Protein AF-A0A4P9YSH6-F1 (afdb_monomer_lite)

Secondary structure (DSSP, 8-state):
--GGGGT-TTHHHHHHHHHHHHHHHHHHHHHHHHHHHHHHHHHTSS---HHHHHHHHHHHHHHHHHHHHHHHHHHHH-GGGHHHHHHHHHHHHHHHHHHHHHHHHHHHHHH--S-HHHHHHHHHHHHHHHHHHHHHHHHHHHHHHHHHH----SHHHHHHHHHHHHHHHHHHHHHHHHHHHHHHHHHHHHHSPPPPHHHH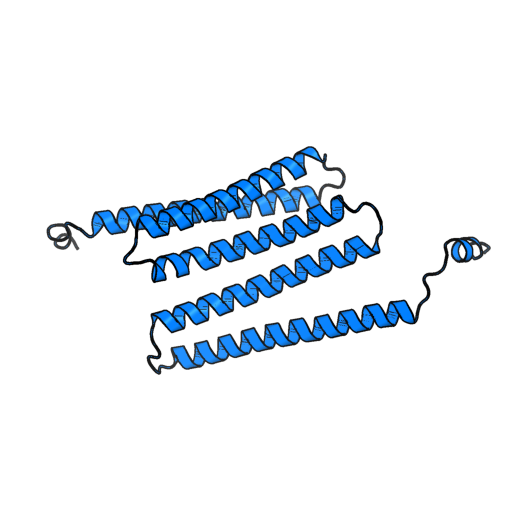SSS---

InterPro domains:
  IPR057992 E3 ubiquitin-protein ligase synoviolin-like, TPR repeats [PF25563] (21-178)

Structure (mmCIF, N/CA/C/O backbone):
data_AF-A0A4P9YSH6-F1
#
_entry.id   AF-A0A4P9YSH6-F1
#
loop_
_atom_site.group_PDB
_atom_site.id
_atom_site.type_symbol
_atom_site.label_atom_id
_atom_site.label_alt_id
_atom_site.label_comp_id
_atom_site.label_asym_id
_atom_site.label_entity_id
_atom_site.label_seq_id
_atom_site.pdbx_PDB_ins_code
_atom_site.Cartn_x
_atom_site.Cartn_y
_atom_site.Cartn_z
_atom_site.occupancy
_atom_site.B_iso_or_equiv
_atom_site.auth_seq_id
_atom_site.auth_comp_id
_atom_site.auth_asym_id
_atom_site.auth_atom_id
_atom_site.pdbx_PDB_model_num
ATOM 1 N N . VAL A 1 1 ? 23.104 15.857 -28.355 1.00 54.75 1 VAL A N 1
ATOM 2 C CA . VAL A 1 1 ? 21.715 15.407 -28.072 1.00 54.75 1 VAL A CA 1
ATOM 3 C C . VAL A 1 1 ? 20.847 15.270 -29.333 1.00 54.75 1 VAL A C 1
ATOM 5 O O . VAL A 1 1 ? 19.945 14.453 -29.318 1.00 54.75 1 VAL A O 1
ATOM 8 N N . ILE A 1 2 ? 21.148 15.933 -30.460 1.00 50.16 2 ILE A N 1
ATOM 9 C CA . ILE A 1 2 ? 20.339 15.806 -31.699 1.00 50.16 2 ILE A CA 1
ATOM 10 C C . ILE A 1 2 ? 20.771 14.615 -32.594 1.00 50.16 2 ILE A C 1
ATOM 12 O O . ILE A 1 2 ? 19.967 14.083 -33.347 1.00 50.16 2 ILE A O 1
ATOM 16 N N . PHE A 1 3 ? 21.998 14.100 -32.446 1.00 43.56 3 PHE A N 1
ATOM 17 C CA . PHE A 1 3 ? 22.520 12.992 -33.271 1.00 43.56 3 PHE A CA 1
ATOM 18 C C . PHE A 1 3 ? 22.192 11.570 -32.775 1.00 43.56 3 PHE A C 1
ATOM 20 O O . PHE A 1 3 ? 22.387 10.609 -33.511 1.00 43.56 3 PHE A O 1
ATOM 27 N N . ILE A 1 4 ? 21.652 11.416 -31.561 1.00 54.12 4 ILE A N 1
ATOM 28 C CA . ILE A 1 4 ? 21.216 10.106 -31.034 1.00 54.12 4 ILE A CA 1
ATOM 29 C C . ILE A 1 4 ? 19.859 9.671 -31.635 1.00 54.12 4 ILE A C 1
ATOM 31 O O . ILE A 1 4 ? 19.503 8.496 -31.585 1.00 54.12 4 ILE A O 1
ATOM 35 N N . GLY A 1 5 ? 19.108 10.604 -32.234 1.00 47.38 5 GLY A N 1
ATOM 36 C CA . GLY A 1 5 ? 17.756 10.361 -32.745 1.00 47.38 5 GLY A CA 1
ATOM 37 C C . GLY A 1 5 ? 17.675 9.595 -34.070 1.00 47.38 5 GLY A C 1
ATOM 38 O O . GLY A 1 5 ? 16.624 9.035 -34.352 1.00 47.38 5 GLY A O 1
ATOM 39 N N . ALA A 1 6 ? 18.753 9.533 -34.861 1.00 53.94 6 ALA A N 1
ATOM 40 C CA . ALA A 1 6 ? 18.720 8.979 -36.223 1.00 53.94 6 ALA A CA 1
ATOM 41 C C . ALA A 1 6 ? 19.167 7.504 -36.340 1.00 53.94 6 ALA A C 1
ATOM 43 O O . ALA A 1 6 ? 19.068 6.929 -37.417 1.00 53.94 6 ALA A O 1
ATOM 44 N N . VAL A 1 7 ? 19.667 6.886 -35.258 1.00 57.78 7 VAL A N 1
ATOM 45 C CA . VAL A 1 7 ? 20.216 5.506 -35.270 1.00 57.78 7 VAL A CA 1
ATOM 46 C C . VAL A 1 7 ? 19.429 4.527 -34.375 1.00 57.78 7 VAL A C 1
ATOM 48 O O . VAL A 1 7 ? 19.638 3.319 -34.443 1.00 57.78 7 VAL A O 1
ATOM 51 N N . MET A 1 8 ? 18.482 4.992 -33.551 1.00 51.56 8 MET A N 1
ATOM 52 C CA . MET A 1 8 ? 17.774 4.139 -32.579 1.00 51.56 8 MET A CA 1
ATOM 53 C C . MET A 1 8 ? 16.342 3.771 -32.992 1.00 51.56 8 MET A C 1
ATOM 55 O O . MET A 1 8 ? 15.374 4.163 -32.340 1.00 51.56 8 MET A O 1
ATOM 59 N N . ASP A 1 9 ? 16.199 2.946 -34.027 1.00 56.88 9 ASP A N 1
ATOM 60 C CA . ASP A 1 9 ? 14.891 2.441 -34.482 1.00 56.88 9 ASP A CA 1
ATOM 61 C C . ASP A 1 9 ? 14.319 1.179 -33.776 1.00 56.88 9 ASP A C 1
ATOM 63 O O . ASP A 1 9 ? 13.378 0.547 -34.278 1.00 56.88 9 ASP A O 1
ATOM 67 N N . PRO A 1 10 ? 14.774 0.828 -32.552 1.00 61.06 10 PRO A N 1
ATOM 68 C CA . PRO A 1 10 ? 13.924 0.062 -31.634 1.00 61.06 10 PRO A CA 1
ATOM 69 C C . PRO A 1 10 ? 13.630 0.744 -30.286 1.00 61.06 10 PRO A C 1
ATOM 71 O O . PRO A 1 10 ? 12.659 0.371 -29.632 1.00 61.06 10 PRO A O 1
ATOM 74 N N . VAL A 1 11 ? 14.387 1.754 -29.846 1.00 66.69 11 VAL A N 1
ATOM 75 C CA . VAL A 1 11 ? 14.321 2.220 -28.443 1.00 66.69 11 VAL A CA 1
ATOM 76 C C . VAL A 1 11 ? 13.073 3.056 -28.137 1.00 66.69 11 VAL A C 1
ATOM 78 O O . VAL A 1 11 ? 12.461 2.879 -27.083 1.00 66.69 11 VAL A O 1
ATOM 81 N N . TRP A 1 12 ? 12.603 3.880 -29.077 1.00 72.56 12 TRP A N 1
ATOM 82 C CA . TRP A 1 12 ? 11.419 4.728 -28.869 1.00 72.56 12 TRP A CA 1
ATOM 83 C C . TRP A 1 12 ? 10.140 3.930 -28.603 1.00 72.56 12 TRP A C 1
ATOM 85 O O . TRP A 1 12 ? 9.385 4.261 -27.692 1.00 72.56 12 TRP A O 1
ATOM 95 N N . ARG A 1 13 ? 9.917 2.825 -29.328 1.00 75.12 13 ARG A N 1
ATOM 96 C CA . ARG A 1 13 ? 8.752 1.949 -29.101 1.00 75.12 13 ARG A CA 1
ATOM 97 C C . ARG A 1 13 ? 8.803 1.267 -27.734 1.00 75.12 13 ARG A C 1
ATOM 99 O O . ARG A 1 13 ? 7.761 1.004 -27.141 1.00 75.12 13 ARG A O 1
ATOM 106 N N . HIS A 1 14 ? 9.992 0.958 -27.221 1.00 75.31 14 HIS A N 1
ATOM 107 C CA . HIS A 1 14 ? 10.144 0.411 -25.872 1.00 75.31 14 HIS A CA 1
ATOM 108 C C . HIS A 1 14 ? 9.871 1.467 -24.798 1.00 75.31 14 HIS A C 1
ATOM 110 O O . HIS A 1 14 ? 9.081 1.201 -23.896 1.00 75.31 14 HIS A O 1
ATOM 116 N N . ILE A 1 15 ? 10.436 2.668 -24.940 1.00 81.06 15 ILE A N 1
ATOM 117 C CA . ILE A 1 15 ? 10.220 3.776 -23.998 1.00 81.06 15 ILE A CA 1
ATOM 118 C C . ILE A 1 15 ? 8.746 4.185 -23.958 1.00 81.06 15 ILE A C 1
ATOM 120 O O . ILE A 1 15 ? 8.191 4.335 -22.875 1.00 81.06 15 ILE A O 1
ATOM 124 N N . LEU A 1 16 ? 8.084 4.308 -25.112 1.00 83.56 16 LEU A N 1
ATOM 125 C CA . LEU A 1 16 ? 6.664 4.664 -25.174 1.00 83.56 16 LEU A CA 1
ATOM 126 C C . LEU A 1 16 ? 5.776 3.606 -24.511 1.00 83.56 16 LEU A C 1
ATOM 128 O O . LEU A 1 16 ? 4.896 3.955 -23.729 1.00 83.56 16 LEU A O 1
ATOM 132 N N . ARG A 1 17 ? 6.027 2.313 -24.768 1.00 80.44 17 ARG A N 1
ATOM 133 C CA . ARG A 1 17 ? 5.275 1.231 -24.112 1.00 80.44 17 ARG A CA 1
ATOM 134 C C . ARG A 1 17 ? 5.516 1.204 -22.599 1.00 80.44 17 ARG A C 1
ATOM 136 O O . ARG A 1 17 ? 4.568 0.994 -21.852 1.00 80.44 17 ARG A O 1
ATOM 143 N N . LEU A 1 18 ? 6.750 1.441 -22.146 1.00 80.69 18 LEU A N 1
ATOM 144 C CA . LEU A 1 18 ? 7.084 1.517 -20.719 1.00 80.69 18 LEU A CA 1
ATOM 145 C C . LEU A 1 18 ? 6.430 2.735 -20.053 1.00 80.69 18 LEU A C 1
ATOM 147 O O . LEU A 1 18 ? 5.862 2.614 -18.975 1.00 80.69 18 LEU A O 1
ATOM 151 N N . SER A 1 19 ? 6.461 3.896 -20.708 1.00 83.62 19 SER A N 1
ATOM 152 C CA . SER A 1 19 ? 5.827 5.122 -20.217 1.00 83.62 19 SER A CA 1
ATOM 153 C C . SER A 1 19 ? 4.312 4.963 -20.099 1.00 83.62 19 SER A C 1
ATOM 155 O O . SER A 1 19 ? 3.746 5.331 -19.072 1.00 83.62 19 SER A O 1
ATOM 157 N N . LEU A 1 20 ? 3.668 4.343 -21.093 1.00 85.88 20 LEU A N 1
ATOM 158 C CA . LEU A 1 20 ? 2.250 3.994 -21.024 1.00 85.88 20 LEU A CA 1
ATOM 159 C C . LEU A 1 20 ? 1.974 3.040 -19.853 1.00 85.88 20 LEU A C 1
ATOM 161 O O . LEU A 1 20 ? 1.012 3.233 -19.114 1.00 85.88 20 LEU A O 1
ATOM 165 N N . TRP A 1 21 ? 2.839 2.043 -19.655 1.00 83.31 21 TRP A N 1
ATOM 166 C CA . TRP A 1 21 ? 2.713 1.079 -18.567 1.00 83.31 21 TRP A CA 1
ATOM 167 C C . TRP A 1 21 ? 2.806 1.722 -17.178 1.00 83.31 21 TRP A C 1
ATOM 169 O O . TRP A 1 21 ? 1.918 1.512 -16.348 1.00 83.31 21 TRP A O 1
ATOM 179 N N . ILE A 1 22 ? 3.819 2.564 -16.954 1.00 82.31 22 ILE A N 1
ATOM 180 C CA . ILE A 1 22 ? 3.982 3.337 -15.714 1.00 82.31 22 ILE A CA 1
ATOM 181 C C . ILE A 1 22 ? 2.819 4.315 -15.525 1.00 82.31 22 ILE A C 1
ATOM 183 O O . ILE A 1 22 ? 2.315 4.459 -14.413 1.00 82.31 22 ILE A O 1
ATOM 187 N N . GLY A 1 23 ? 2.351 4.957 -16.598 1.00 87.75 23 GLY A N 1
ATOM 188 C CA . GLY A 1 23 ? 1.213 5.874 -16.548 1.00 87.75 23 GLY A CA 1
ATOM 189 C C . GLY A 1 23 ? -0.067 5.196 -16.057 1.00 87.75 23 GLY A C 1
ATOM 190 O O . GLY A 1 23 ? -0.744 5.728 -15.177 1.00 87.75 23 GLY A O 1
ATOM 191 N N . VAL A 1 24 ? -0.369 3.994 -16.559 1.00 85.75 24 VAL A N 1
ATOM 192 C CA . VAL A 1 24 ? -1.538 3.211 -16.121 1.00 85.75 24 VAL A CA 1
ATOM 193 C C . VAL A 1 24 ? -1.398 2.759 -14.665 1.00 85.75 24 VAL A C 1
ATOM 195 O O . VAL A 1 24 ? -2.359 2.877 -13.903 1.00 85.75 24 VAL A O 1
ATOM 198 N N . LEU A 1 25 ? -0.210 2.317 -14.237 1.00 82.06 25 LEU A N 1
ATOM 199 C CA . LEU A 1 25 ? 0.034 1.989 -12.826 1.00 82.06 25 LEU A CA 1
ATOM 200 C C . LEU A 1 25 ? -0.113 3.203 -11.904 1.00 82.06 25 LEU A C 1
ATOM 202 O O . LEU A 1 25 ? -0.733 3.101 -10.845 1.00 82.06 25 LEU A O 1
ATOM 206 N N . GLY A 1 26 ? 0.412 4.359 -12.312 1.00 83.69 26 GLY A N 1
ATOM 207 C CA . GLY A 1 26 ? 0.260 5.611 -11.576 1.00 83.69 26 GLY A CA 1
ATOM 208 C C . GLY A 1 26 ? -1.209 6.009 -11.432 1.00 83.69 26 GLY A C 1
ATOM 209 O O . GLY A 1 26 ? -1.649 6.352 -10.335 1.00 83.69 26 GLY A O 1
ATOM 210 N N . PHE A 1 27 ? -1.991 5.880 -12.506 1.00 85.56 27 PHE A N 1
ATOM 211 C CA . PHE A 1 27 ? -3.430 6.138 -12.480 1.00 85.56 27 PHE A CA 1
ATOM 212 C C . PHE A 1 27 ? -4.171 5.201 -11.513 1.00 85.56 27 PHE A C 1
ATOM 214 O O . PHE A 1 27 ? -4.943 5.666 -10.673 1.00 85.56 27 PHE A O 1
ATOM 221 N N . LEU A 1 28 ? -3.895 3.893 -11.576 1.00 80.19 28 LEU A N 1
ATOM 222 C CA . LEU A 1 28 ? -4.482 2.897 -10.673 1.00 80.19 28 LEU A CA 1
ATOM 223 C C . LEU A 1 28 ? -4.136 3.180 -9.206 1.00 80.19 28 LEU A C 1
ATOM 225 O O . LEU A 1 28 ? -5.004 3.073 -8.337 1.00 80.19 28 LEU A O 1
ATOM 229 N N . ARG A 1 29 ? -2.895 3.596 -8.929 1.00 80.19 29 ARG A N 1
ATOM 230 C CA . ARG A 1 29 ? -2.454 3.965 -7.580 1.00 80.19 29 ARG A CA 1
ATOM 231 C C . ARG A 1 29 ? -3.214 5.174 -7.043 1.00 80.19 29 ARG A C 1
ATOM 233 O O . ARG A 1 29 ? -3.725 5.118 -5.928 1.00 80.19 29 ARG A O 1
ATOM 240 N N . ILE A 1 30 ? -3.324 6.243 -7.831 1.00 84.75 30 ILE A N 1
ATOM 241 C CA . ILE A 1 30 ? -4.060 7.454 -7.434 1.00 84.75 30 ILE A CA 1
ATOM 242 C C . ILE A 1 30 ? -5.528 7.124 -7.166 1.00 84.75 30 ILE A C 1
ATOM 244 O O . ILE A 1 30 ? -6.097 7.577 -6.177 1.00 84.75 30 ILE A O 1
ATOM 248 N N . PHE A 1 31 ? -6.140 6.294 -8.006 1.00 81.44 31 PHE A N 1
ATOM 249 C CA . PHE A 1 31 ? -7.530 5.901 -7.822 1.00 81.44 31 PHE A CA 1
ATOM 250 C C . PHE A 1 31 ? -7.725 5.046 -6.556 1.00 81.44 31 PHE A C 1
ATOM 252 O O . PHE A 1 31 ? -8.691 5.251 -5.821 1.00 81.44 31 PHE A O 1
ATOM 259 N N . SER A 1 32 ? -6.766 4.173 -6.224 1.00 77.75 32 SER A N 1
ATOM 260 C CA . SER A 1 32 ? -6.752 3.450 -4.945 1.00 77.75 32 SER A CA 1
ATOM 261 C C . SER A 1 32 ? -6.602 4.381 -3.732 1.00 77.75 32 SER A C 1
ATOM 263 O O . SER A 1 32 ? -7.220 4.120 -2.699 1.00 77.75 32 SER A O 1
ATOM 265 N N . LEU A 1 33 ? -5.812 5.457 -3.838 1.00 77.75 33 LEU A N 1
ATOM 266 C CA . LEU A 1 33 ? -5.690 6.479 -2.787 1.00 77.75 33 LEU A CA 1
ATOM 267 C C . LEU A 1 33 ? -6.990 7.274 -2.629 1.00 77.75 33 LEU A C 1
ATOM 269 O O . LEU A 1 33 ? -7.467 7.458 -1.517 1.00 77.75 33 LEU A O 1
ATOM 273 N N . LEU A 1 34 ? -7.633 7.645 -3.735 1.00 80.44 34 LEU A N 1
ATOM 274 C CA . LEU A 1 34 ? -8.906 8.365 -3.703 1.00 80.44 34 LEU A CA 1
ATOM 275 C C . LEU A 1 34 ? -10.025 7.544 -3.039 1.00 80.44 34 LEU A C 1
ATOM 277 O O . LEU A 1 34 ? -10.894 8.102 -2.370 1.00 80.44 34 LEU A O 1
ATOM 281 N N . CYS A 1 35 ? -10.004 6.217 -3.204 1.00 74.06 35 CYS A N 1
ATOM 282 C CA . CYS A 1 35 ? -10.925 5.314 -2.507 1.00 74.06 35 CYS A CA 1
ATOM 283 C C . CYS A 1 35 ? -10.691 5.308 -0.996 1.00 74.06 35 CYS A C 1
ATOM 285 O O . CYS A 1 35 ? -11.658 5.282 -0.236 1.00 74.06 35 CYS A O 1
ATOM 287 N N . ARG A 1 36 ? -9.422 5.355 -0.573 1.00 74.12 36 ARG A N 1
ATOM 288 C CA . ARG A 1 36 ? -9.031 5.454 0.837 1.00 74.12 36 ARG A CA 1
ATOM 289 C C . ARG A 1 36 ? -9.539 6.760 1.446 1.00 74.12 36 ARG A C 1
ATOM 291 O O . ARG A 1 36 ? -10.250 6.703 2.441 1.00 74.12 36 ARG A O 1
ATOM 298 N N . ASP A 1 37 ? -9.293 7.894 0.793 1.00 75.75 37 ASP A N 1
ATOM 299 C CA . ASP A 1 37 ? -9.743 9.210 1.273 1.00 75.75 37 ASP A CA 1
ATOM 300 C C . ASP A 1 37 ? -11.276 9.299 1.344 1.00 75.75 37 ASP A C 1
ATOM 302 O O . ASP A 1 37 ? -11.853 9.788 2.316 1.00 75.75 37 ASP A O 1
ATOM 306 N N . ARG A 1 38 ? -11.969 8.781 0.320 1.00 78.31 38 ARG A N 1
ATOM 307 C CA . ARG A 1 38 ? -13.440 8.696 0.301 1.00 78.31 38 ARG A CA 1
ATOM 308 C C . ARG A 1 38 ? -13.976 7.865 1.461 1.00 78.31 38 ARG A C 1
ATOM 310 O O . ARG A 1 38 ? -15.015 8.220 2.010 1.00 78.31 38 ARG A O 1
ATOM 317 N N . PHE A 1 39 ? -13.300 6.771 1.797 1.00 67.94 39 PHE A N 1
ATOM 318 C CA . PHE A 1 39 ? -13.680 5.901 2.899 1.00 67.94 39 PHE A CA 1
ATOM 319 C C . PHE A 1 39 ? -13.415 6.547 4.260 1.00 67.94 39 PHE A C 1
ATOM 321 O O . PHE A 1 39 ? -14.311 6.541 5.098 1.00 67.94 39 PHE A O 1
ATOM 328 N N . GLU A 1 40 ? -12.243 7.151 4.472 1.00 69.75 40 GLU A N 1
ATOM 329 C CA . GLU A 1 40 ? -11.938 7.877 5.713 1.00 69.75 40 GLU A CA 1
ATOM 330 C C . GLU A 1 40 ? -12.989 8.964 5.969 1.00 69.75 40 GLU A C 1
ATOM 332 O O . GLU A 1 40 ? -13.530 9.056 7.070 1.00 69.75 40 GLU A O 1
ATOM 337 N N . ASN A 1 41 ? -13.401 9.679 4.919 1.00 74.31 41 ASN A N 1
ATOM 338 C CA . ASN A 1 41 ? -14.470 10.671 5.005 1.00 74.31 41 ASN A CA 1
ATOM 339 C C . ASN A 1 41 ? -15.871 10.078 5.258 1.00 74.31 41 ASN A C 1
ATOM 341 O O . ASN A 1 41 ? -16.751 10.773 5.744 1.00 74.31 41 ASN A O 1
ATOM 345 N N . LEU A 1 42 ? -16.117 8.813 4.910 1.00 67.75 42 LEU A N 1
ATOM 346 C CA . LEU A 1 42 ? -17.363 8.118 5.256 1.00 67.75 42 LEU A CA 1
ATOM 347 C C . LEU A 1 42 ? -17.329 7.572 6.684 1.00 67.75 42 LEU A C 1
ATOM 349 O O . LEU A 1 42 ? -18.355 7.584 7.352 1.00 67.75 42 LEU A O 1
ATOM 353 N N . SER A 1 43 ? -16.161 7.134 7.161 1.00 63.91 43 SER A N 1
ATOM 354 C CA . SER A 1 43 ? -15.973 6.618 8.522 1.00 63.91 43 SER A CA 1
ATOM 355 C C . SER A 1 43 ? -16.133 7.692 9.603 1.00 63.91 43 SER A C 1
ATOM 357 O O . SER A 1 43 ? -16.495 7.376 10.732 1.00 63.91 43 SER A O 1
ATOM 359 N N . THR A 1 44 ? -15.922 8.965 9.258 1.00 69.06 44 THR A N 1
ATOM 360 C CA . THR A 1 44 ? -16.155 10.109 10.150 1.00 69.06 44 THR A CA 1
ATOM 361 C C . THR A 1 44 ? -17.622 10.547 10.206 1.00 69.06 44 THR A C 1
ATOM 363 O O . THR A 1 44 ? -17.999 11.292 11.111 1.00 69.06 44 THR A O 1
ATOM 366 N N . ILE A 1 45 ? -18.472 10.094 9.276 1.00 68.94 45 ILE A N 1
ATOM 367 C CA . ILE A 1 45 ? -19.895 10.451 9.222 1.00 68.94 45 ILE A CA 1
ATOM 368 C C . ILE A 1 45 ? -20.706 9.388 9.975 1.00 68.94 45 ILE A C 1
ATOM 370 O O . ILE A 1 45 ? -20.816 8.247 9.541 1.00 68.94 45 ILE A O 1
ATOM 374 N N . ALA A 1 46 ? -21.331 9.783 11.089 1.00 54.28 46 ALA A N 1
ATOM 375 C CA . ALA A 1 46 ? -22.015 8.886 12.030 1.00 54.28 46 ALA A CA 1
ATOM 376 C C . ALA A 1 46 ? -23.243 8.121 11.475 1.00 54.28 46 ALA A C 1
ATOM 378 O O . ALA A 1 46 ? -23.709 7.185 12.116 1.00 54.28 46 ALA A O 1
ATOM 379 N N . TYR A 1 47 ? -23.767 8.487 10.298 1.00 55.12 47 TYR A N 1
ATOM 380 C CA . TYR A 1 47 ? -24.924 7.836 9.665 1.00 55.12 47 TYR A CA 1
ATOM 381 C C . TYR A 1 47 ? -24.724 7.721 8.151 1.00 55.12 47 TYR A C 1
ATOM 383 O O . TYR A 1 47 ? -25.212 8.542 7.372 1.00 55.12 47 TYR A O 1
ATOM 391 N N . ALA A 1 48 ? -23.979 6.705 7.720 1.00 55.97 48 ALA A N 1
ATOM 392 C CA . ALA A 1 48 ? -23.764 6.417 6.306 1.00 55.97 48 ALA A CA 1
ATOM 393 C C . ALA A 1 48 ? -24.673 5.260 5.828 1.00 55.97 48 ALA A C 1
ATOM 395 O O . ALA A 1 48 ? -24.709 4.203 6.459 1.00 55.97 48 ALA A O 1
ATOM 396 N N . PRO A 1 49 ? -25.408 5.416 4.707 1.00 66.50 49 PRO A N 1
ATOM 397 C CA . PRO A 1 49 ? -26.276 4.366 4.183 1.00 66.50 49 PRO A CA 1
ATOM 398 C C . PRO A 1 49 ? -25.463 3.164 3.651 1.00 66.50 49 PRO A C 1
ATOM 400 O O . PRO A 1 49 ? -24.456 3.360 2.961 1.00 66.50 49 PRO A O 1
ATOM 403 N N . PRO A 1 50 ? -25.925 1.914 3.862 1.00 65.50 50 PRO A N 1
ATOM 404 C CA . PRO A 1 50 ? -25.186 0.686 3.520 1.00 65.50 50 PRO A CA 1
ATOM 405 C C . PRO A 1 50 ? -24.854 0.553 2.021 1.00 65.50 50 PRO A C 1
ATOM 407 O O . PRO A 1 50 ? -23.838 -0.031 1.641 1.00 65.50 50 PRO A O 1
ATOM 410 N N . ASN A 1 51 ? -25.652 1.176 1.148 1.00 69.44 51 ASN A N 1
ATOM 411 C CA . ASN A 1 51 ? -25.425 1.181 -0.302 1.00 69.44 51 ASN A CA 1
ATOM 412 C C . ASN A 1 51 ? -24.137 1.911 -0.721 1.00 69.44 51 ASN A C 1
ATOM 414 O O . ASN A 1 51 ? -23.539 1.568 -1.744 1.00 69.44 51 ASN A O 1
ATOM 418 N N . ALA A 1 52 ? -23.700 2.916 0.043 1.00 68.94 52 ALA A N 1
ATOM 419 C CA . ALA A 1 52 ? -22.467 3.642 -0.254 1.00 68.94 52 ALA A CA 1
ATOM 420 C C . ALA A 1 52 ? -21.233 2.761 -0.006 1.00 68.94 52 ALA A C 1
ATOM 422 O O . ALA A 1 52 ? -20.329 2.734 -0.843 1.00 68.94 52 ALA A O 1
ATOM 423 N N . TYR A 1 53 ? -21.244 1.978 1.079 1.00 69.31 53 TYR A N 1
ATOM 424 C CA . TYR A 1 53 ? -20.196 1.003 1.384 1.00 69.31 53 TYR A CA 1
ATOM 425 C C . TYR A 1 53 ? -20.101 -0.062 0.295 1.00 69.31 53 TYR A C 1
ATOM 427 O O . TYR A 1 53 ? -19.031 -0.264 -0.266 1.00 69.31 53 TYR A O 1
ATOM 435 N N . TYR A 1 54 ? -21.221 -0.668 -0.110 1.00 69.69 54 TYR A N 1
ATOM 436 C CA . TYR A 1 54 ? -21.198 -1.700 -1.154 1.00 69.69 54 TYR A CA 1
ATOM 437 C C . TYR A 1 54 ? -20.618 -1.192 -2.486 1.00 69.69 54 TYR A C 1
ATOM 439 O O . TYR A 1 54 ? -19.842 -1.885 -3.152 1.00 69.69 54 TYR A O 1
ATOM 447 N N . LYS A 1 55 ? -20.943 0.052 -2.863 1.00 77.62 55 LYS A N 1
ATOM 448 C CA . LYS A 1 55 ? -20.420 0.685 -4.081 1.00 77.62 55 LYS A CA 1
ATOM 449 C C . LYS A 1 55 ? -18.905 0.895 -4.014 1.00 77.62 55 LYS A C 1
ATOM 451 O O . LYS A 1 55 ? -18.222 0.654 -5.007 1.00 77.62 55 LYS A O 1
ATOM 456 N N . ILE A 1 56 ? -18.381 1.300 -2.858 1.00 72.31 56 ILE A N 1
ATOM 457 C CA . ILE A 1 56 ? -16.937 1.478 -2.642 1.00 72.31 56 ILE A CA 1
ATOM 458 C C . ILE A 1 56 ? -16.224 0.124 -2.610 1.00 72.31 56 ILE A C 1
ATOM 460 O O . ILE A 1 56 ? -15.189 -0.013 -3.258 1.00 72.31 56 ILE A O 1
ATOM 464 N N . THR A 1 57 ? -16.814 -0.899 -1.980 1.00 71.81 57 THR A N 1
ATOM 465 C CA . THR A 1 57 ? -16.286 -2.276 -1.983 1.00 71.81 57 THR A CA 1
ATOM 466 C C . THR A 1 57 ? -16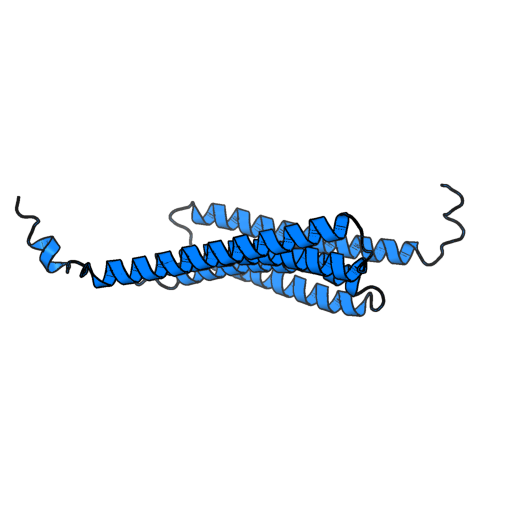.133 -2.792 -3.405 1.00 71.81 57 THR A C 1
ATOM 468 O O . THR A 1 57 ? -15.084 -3.307 -3.787 1.00 71.81 57 THR A O 1
ATOM 471 N N . THR A 1 58 ? -17.190 -2.635 -4.202 1.00 77.69 58 THR A N 1
ATOM 472 C CA . THR A 1 58 ? -17.233 -3.123 -5.583 1.00 77.69 58 THR A CA 1
ATOM 473 C C . THR A 1 58 ? -16.192 -2.413 -6.440 1.00 77.69 58 THR A C 1
ATOM 475 O O . THR A 1 58 ? -15.493 -3.043 -7.231 1.00 77.69 58 THR A O 1
ATOM 478 N N . LEU A 1 59 ? -16.054 -1.100 -6.253 1.00 80.50 59 LEU A N 1
ATOM 479 C CA . LEU A 1 59 ? -15.071 -0.293 -6.959 1.00 80.50 59 LEU A CA 1
ATOM 480 C C . LEU A 1 59 ? -13.642 -0.703 -6.565 1.00 80.50 59 LEU A C 1
ATOM 482 O O . LEU A 1 59 ? -12.810 -0.881 -7.449 1.00 80.50 59 LEU A O 1
ATOM 486 N N . LEU A 1 60 ? -13.367 -0.962 -5.283 1.00 73.50 60 LEU A N 1
ATOM 487 C CA . LEU A 1 60 ? -12.061 -1.440 -4.818 1.00 73.50 60 LEU A CA 1
ATOM 488 C C . LEU A 1 60 ? -11.710 -2.823 -5.388 1.00 73.50 60 LEU A C 1
ATOM 490 O O . LEU A 1 60 ? -10.596 -3.036 -5.868 1.00 73.50 60 LEU A O 1
ATOM 494 N N . PHE A 1 61 ? -12.671 -3.749 -5.399 1.00 78.81 61 PHE A N 1
ATOM 495 C CA . PHE A 1 61 ? -12.481 -5.067 -6.003 1.00 78.81 61 PHE A CA 1
ATOM 496 C C . PHE A 1 61 ? -12.212 -4.965 -7.511 1.00 78.81 61 PHE A C 1
ATOM 498 O O . PHE A 1 61 ? -11.327 -5.643 -8.032 1.00 78.81 61 PHE A O 1
ATOM 505 N N . ALA A 1 62 ? -12.910 -4.062 -8.206 1.00 82.75 62 ALA A N 1
ATOM 506 C CA . ALA A 1 62 ? -12.653 -3.785 -9.615 1.00 82.75 62 ALA A CA 1
ATOM 507 C C . ALA A 1 62 ? -11.232 -3.240 -9.844 1.00 82.75 62 ALA A C 1
ATOM 509 O O . ALA A 1 62 ? -10.564 -3.683 -10.775 1.00 82.75 62 ALA A O 1
ATOM 510 N N . ILE A 1 63 ? -10.725 -2.348 -8.982 1.00 80.56 63 ILE A N 1
ATOM 511 C CA . ILE A 1 63 ? -9.332 -1.863 -9.052 1.00 80.56 63 ILE A CA 1
ATOM 512 C C . ILE A 1 63 ? -8.344 -3.015 -8.891 1.00 80.56 63 ILE A C 1
ATOM 514 O O . ILE A 1 63 ? -7.359 -3.089 -9.628 1.00 80.56 63 ILE A O 1
ATOM 518 N N . PHE A 1 64 ? -8.588 -3.907 -7.934 1.00 76.69 64 PHE A N 1
ATOM 519 C CA . PHE A 1 64 ? -7.718 -5.051 -7.690 1.00 76.69 64 PHE A CA 1
ATOM 520 C C . PHE A 1 64 ? -7.703 -6.009 -8.888 1.00 76.69 64 PHE A C 1
ATOM 522 O O . PHE A 1 64 ? -6.635 -6.383 -9.373 1.00 76.69 64 PHE A O 1
ATOM 529 N N . ALA A 1 65 ? -8.878 -6.320 -9.442 1.00 83.31 65 ALA A N 1
ATOM 530 C CA . ALA A 1 65 ? -9.003 -7.127 -10.651 1.00 83.31 65 ALA A CA 1
ATOM 531 C C . ALA A 1 65 ? -8.301 -6.476 -11.856 1.00 83.31 65 ALA A C 1
ATOM 533 O O . ALA A 1 65 ? -7.591 -7.160 -12.592 1.00 83.31 65 ALA A O 1
ATOM 534 N N . LEU A 1 66 ? -8.434 -5.156 -12.029 1.00 83.62 66 LEU A N 1
ATOM 535 C CA . LEU A 1 66 ? -7.737 -4.404 -13.076 1.00 83.62 66 LEU A CA 1
ATOM 536 C C . LEU A 1 66 ? -6.217 -4.430 -12.888 1.00 83.62 66 LEU A C 1
ATOM 538 O O . LEU A 1 66 ? -5.503 -4.585 -13.873 1.00 83.62 66 LEU A O 1
ATOM 542 N N . ASN A 1 67 ? -5.714 -4.344 -11.653 1.00 80.94 67 ASN A N 1
ATOM 543 C CA . ASN A 1 67 ? -4.283 -4.485 -11.364 1.00 80.94 67 ASN A CA 1
ATOM 544 C C . ASN A 1 67 ? -3.765 -5.882 -11.727 1.00 80.94 67 ASN A C 1
ATOM 546 O O . ASN A 1 67 ? -2.720 -5.993 -12.366 1.00 80.94 67 ASN A O 1
ATOM 550 N N . ILE A 1 68 ? -4.499 -6.942 -11.372 1.00 81.75 68 ILE A N 1
ATOM 551 C CA . ILE A 1 68 ? -4.132 -8.322 -11.728 1.00 81.75 68 ILE A CA 1
ATOM 552 C C . ILE A 1 68 ? -4.151 -8.505 -13.245 1.00 81.75 68 ILE A C 1
ATOM 554 O O . ILE A 1 68 ? -3.195 -9.029 -13.816 1.00 81.75 68 ILE A O 1
ATOM 558 N N . LEU A 1 69 ? -5.210 -8.047 -13.914 1.00 86.06 69 LEU A N 1
ATOM 559 C CA . LEU A 1 69 ? -5.328 -8.137 -15.366 1.00 86.06 69 LEU A CA 1
ATOM 560 C C . LEU A 1 69 ? -4.196 -7.368 -16.061 1.00 86.06 69 LEU A C 1
ATOM 562 O O . LEU A 1 69 ? -3.606 -7.868 -17.018 1.00 86.06 69 LEU A O 1
ATOM 566 N N . TRP A 1 70 ? -3.850 -6.185 -15.546 1.00 83.44 70 TRP A N 1
ATOM 567 C CA . TRP A 1 70 ? -2.739 -5.377 -16.042 1.00 83.44 70 TRP A CA 1
ATOM 568 C C . TRP A 1 70 ? -1.386 -6.062 -15.835 1.00 83.44 70 TRP A C 1
ATOM 570 O O . TRP A 1 70 ? -0.547 -6.050 -16.735 1.00 83.44 70 TRP A O 1
ATOM 580 N N . TYR A 1 71 ? -1.182 -6.725 -14.695 1.00 81.19 71 TYR A N 1
ATOM 581 C CA . TYR A 1 71 ? 0.023 -7.506 -14.415 1.00 81.19 71 TYR A CA 1
ATOM 582 C C . TYR A 1 71 ? 0.161 -8.729 -15.336 1.00 81.19 71 TYR A C 1
ATOM 584 O O . TYR A 1 71 ? 1.239 -8.986 -15.876 1.00 81.19 71 TYR A O 1
ATOM 592 N N . ILE A 1 72 ? -0.935 -9.443 -15.599 1.00 83.19 72 ILE A N 1
ATOM 593 C CA . ILE A 1 72 ? -0.950 -10.563 -16.552 1.00 83.19 72 ILE A CA 1
ATOM 594 C C . ILE A 1 72 ? -0.658 -10.054 -17.972 1.00 83.19 72 ILE A C 1
ATOM 596 O O . ILE A 1 72 ? 0.201 -10.603 -18.664 1.00 83.19 72 ILE A O 1
ATOM 600 N N . GLY A 1 73 ? -1.309 -8.964 -18.395 1.00 81.69 73 GLY A N 1
ATOM 601 C CA . GLY A 1 73 ? -1.046 -8.330 -19.692 1.00 81.69 73 GLY A CA 1
ATOM 602 C C . GLY A 1 73 ? 0.402 -7.850 -19.828 1.00 81.69 73 GLY A C 1
ATOM 603 O O . GLY A 1 73 ? 1.017 -7.981 -20.884 1.00 81.69 73 GLY A O 1
ATOM 604 N N . SER A 1 74 ? 0.983 -7.373 -18.730 1.00 78.38 74 SER A N 1
ATOM 605 C CA . SER A 1 74 ? 2.377 -6.954 -18.632 1.00 78.38 74 SER A CA 1
ATOM 606 C C . SER A 1 74 ? 3.370 -8.100 -18.856 1.00 78.38 74 SER A C 1
ATOM 608 O O . SER A 1 74 ? 4.359 -7.908 -19.568 1.00 78.38 74 SER A O 1
ATOM 610 N N . MET A 1 75 ? 3.103 -9.298 -18.319 1.00 76.94 75 MET A N 1
ATOM 611 C CA . MET A 1 75 ? 3.937 -10.480 -18.592 1.00 76.94 75 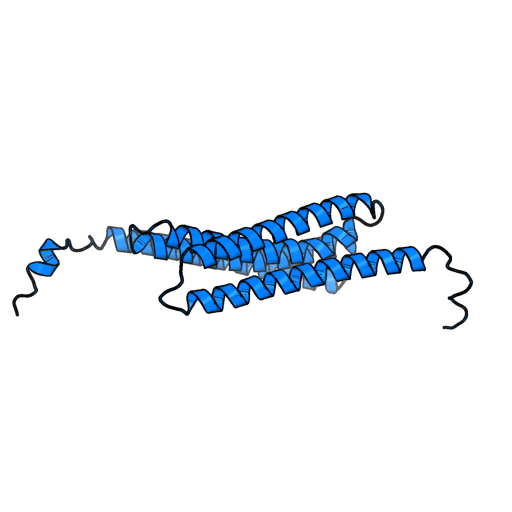MET A CA 1
ATOM 612 C C . MET A 1 75 ? 3.972 -10.830 -20.083 1.00 76.94 75 MET A C 1
ATOM 614 O O . MET A 1 75 ? 5.012 -11.237 -20.598 1.00 76.94 75 MET A O 1
ATOM 618 N N . PHE A 1 76 ? 2.856 -10.630 -20.784 1.00 78.88 76 PHE A N 1
ATOM 619 C CA . PHE A 1 76 ? 2.762 -10.890 -22.218 1.00 78.88 76 PHE A CA 1
ATOM 620 C C . PHE A 1 76 ? 3.441 -9.801 -23.066 1.00 78.88 76 PHE A C 1
ATOM 622 O O . PHE A 1 76 ? 4.033 -10.095 -24.104 1.00 78.88 76 PHE A O 1
ATOM 629 N N . LEU A 1 77 ? 3.385 -8.538 -22.628 1.00 73.75 77 LEU A N 1
ATOM 630 C CA . LEU A 1 77 ? 3.900 -7.395 -23.388 1.00 73.75 77 LEU A CA 1
ATOM 631 C C . LEU A 1 77 ? 5.432 -7.239 -23.306 1.00 73.75 77 LEU A C 1
ATOM 633 O O . LEU A 1 77 ? 6.045 -6.733 -24.250 1.00 73.75 77 LEU A O 1
ATOM 637 N N . PHE A 1 78 ? 6.053 -7.661 -22.195 1.00 73.06 78 PHE A N 1
ATOM 638 C CA . PHE A 1 78 ? 7.488 -7.481 -21.931 1.00 73.06 78 PHE A CA 1
ATOM 639 C C . PHE A 1 78 ? 8.181 -8.745 -21.385 1.00 73.06 78 PHE A C 1
ATOM 641 O O . PHE A 1 78 ? 8.705 -8.725 -20.267 1.00 73.06 78 PHE A O 1
ATOM 648 N N . PRO A 1 79 ? 8.286 -9.828 -22.178 1.00 70.88 79 PRO A N 1
ATOM 649 C CA . PRO A 1 79 ? 8.885 -11.085 -21.723 1.00 70.88 79 PRO A CA 1
ATOM 650 C C . PRO A 1 79 ? 10.361 -10.952 -21.307 1.00 70.88 79 PRO A C 1
ATOM 652 O O . PRO A 1 79 ? 10.818 -11.641 -20.402 1.00 70.88 79 PRO A O 1
ATOM 655 N N . ASN A 1 80 ? 11.103 -10.016 -21.908 1.00 71.31 80 ASN A N 1
ATOM 656 C CA . ASN A 1 80 ? 12.533 -9.828 -21.633 1.00 71.31 80 ASN A CA 1
ATOM 657 C C . ASN A 1 80 ? 12.835 -8.938 -20.411 1.00 71.31 80 ASN A C 1
ATOM 659 O O . ASN A 1 80 ? 13.991 -8.842 -20.009 1.00 71.31 80 ASN A O 1
ATOM 663 N N . SER A 1 81 ? 11.841 -8.257 -19.829 1.00 71.31 81 SER A N 1
ATOM 664 C CA . SER A 1 81 ? 12.056 -7.259 -18.759 1.00 71.31 81 SER A CA 1
ATOM 665 C C . SER A 1 81 ? 11.181 -7.499 -17.523 1.00 71.31 81 SER A C 1
ATOM 667 O O . SER A 1 81 ? 10.970 -6.588 -16.721 1.00 71.31 81 SER A O 1
ATOM 669 N N . ILE A 1 82 ? 10.696 -8.734 -17.345 1.00 72.50 82 ILE A N 1
ATOM 670 C CA . ILE A 1 82 ? 9.753 -9.124 -16.283 1.00 72.50 82 ILE A CA 1
ATOM 671 C C . ILE A 1 82 ? 10.290 -8.793 -14.885 1.00 72.50 82 ILE A C 1
ATOM 673 O O . ILE A 1 82 ? 9.525 -8.340 -14.037 1.00 72.50 82 ILE A O 1
ATOM 677 N N . THR A 1 83 ? 11.590 -8.970 -14.634 1.00 71.75 83 THR A N 1
ATOM 678 C CA . THR A 1 83 ? 12.201 -8.696 -13.321 1.00 71.75 83 THR A CA 1
ATOM 679 C C . THR A 1 83 ? 12.075 -7.224 -12.930 1.00 71.75 83 THR A C 1
ATOM 681 O O . THR A 1 83 ? 11.679 -6.917 -11.809 1.00 71.75 83 THR A O 1
ATOM 684 N N . PHE A 1 84 ? 12.342 -6.316 -13.873 1.00 74.00 84 PHE A N 1
ATOM 685 C CA . PHE A 1 84 ? 12.218 -4.876 -13.651 1.00 74.00 84 PHE A CA 1
ATOM 686 C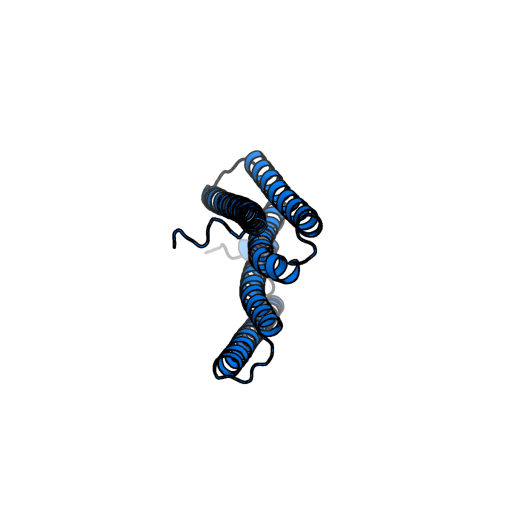 C . PHE A 1 84 ? 10.750 -4.461 -13.478 1.00 74.00 84 PHE A C 1
ATOM 688 O O . PHE A 1 84 ? 10.419 -3.728 -12.552 1.00 74.00 84 PHE A O 1
ATOM 695 N N . LEU A 1 85 ? 9.840 -4.996 -14.303 1.00 75.06 85 LEU A N 1
ATOM 696 C CA . LEU A 1 85 ? 8.408 -4.697 -14.169 1.00 75.06 85 LEU A CA 1
ATOM 697 C C . LEU A 1 85 ? 7.804 -5.259 -12.875 1.00 75.06 85 LEU A C 1
ATOM 699 O O . LEU A 1 85 ? 6.934 -4.633 -12.279 1.00 75.06 85 LEU A O 1
ATOM 703 N N . THR A 1 86 ? 8.268 -6.420 -12.412 1.00 76.56 86 THR A N 1
ATOM 704 C CA . THR A 1 86 ? 7.808 -7.007 -11.144 1.00 76.56 86 THR A CA 1
ATOM 705 C C . THR A 1 86 ? 8.246 -6.157 -9.953 1.00 76.56 86 THR A C 1
ATOM 707 O O . THR A 1 86 ? 7.487 -6.035 -8.995 1.00 76.56 86 THR A O 1
ATOM 710 N N . LEU A 1 87 ? 9.423 -5.525 -10.028 1.00 74.31 87 LEU A N 1
ATOM 711 C CA . LEU A 1 87 ? 9.908 -4.598 -9.004 1.00 74.31 87 LEU A CA 1
ATOM 712 C C . LEU A 1 87 ? 9.031 -3.344 -8.910 1.00 74.31 87 LEU A C 1
ATOM 714 O O . LEU A 1 87 ? 8.692 -2.934 -7.808 1.00 74.31 87 LEU A O 1
ATOM 718 N N . GLU A 1 88 ? 8.619 -2.768 -10.038 1.00 75.94 88 GLU A N 1
ATOM 719 C CA . GLU A 1 88 ? 7.743 -1.583 -10.060 1.00 75.94 88 GLU A CA 1
ATOM 720 C C . GLU A 1 88 ? 6.283 -1.910 -9.683 1.00 75.94 88 GLU A C 1
ATOM 722 O O . GLU A 1 88 ? 5.594 -1.107 -9.053 1.00 75.94 88 GLU A O 1
ATOM 727 N N . PHE A 1 89 ? 5.798 -3.112 -10.016 1.00 79.44 89 PHE A N 1
ATOM 728 C CA . PHE A 1 89 ? 4.435 -3.543 -9.683 1.00 79.44 89 PHE A CA 1
ATOM 729 C C . PHE A 1 89 ? 4.260 -3.913 -8.204 1.00 79.44 89 PHE A C 1
ATOM 731 O O . PHE A 1 89 ? 3.216 -3.639 -7.611 1.00 79.44 89 PHE A O 1
ATOM 738 N N . LEU A 1 90 ? 5.267 -4.533 -7.587 1.00 77.50 90 LEU A N 1
ATOM 739 C CA . LEU A 1 90 ? 5.178 -5.049 -6.222 1.00 77.50 90 LEU A CA 1
ATOM 740 C C . LEU A 1 90 ? 4.801 -3.981 -5.162 1.00 77.50 90 LEU A C 1
ATOM 742 O O . LEU A 1 90 ? 3.907 -4.260 -4.358 1.00 77.50 90 LEU A O 1
ATOM 746 N N . PRO A 1 91 ? 5.396 -2.770 -5.137 1.00 74.69 91 PRO A N 1
ATOM 747 C CA . PRO A 1 91 ? 4.976 -1.692 -4.246 1.00 74.69 91 PRO A CA 1
ATOM 748 C C . PRO A 1 91 ? 3.489 -1.358 -4.382 1.00 74.69 91 PRO A C 1
ATOM 750 O O . PRO A 1 91 ? 2.804 -1.187 -3.378 1.00 74.69 91 PRO A O 1
ATOM 753 N N . VAL A 1 92 ? 2.985 -1.295 -5.619 1.00 77.12 92 VAL A N 1
ATOM 754 C CA . VAL A 1 92 ? 1.583 -0.974 -5.922 1.00 77.12 92 VAL A CA 1
ATOM 755 C C . VAL A 1 92 ? 0.659 -2.107 -5.467 1.00 77.12 92 VAL A C 1
ATOM 757 O O . VAL A 1 92 ? -0.379 -1.853 -4.855 1.00 77.12 92 VAL A O 1
ATOM 760 N N . ALA A 1 93 ? 1.049 -3.362 -5.693 1.00 75.31 93 ALA A N 1
ATOM 761 C CA . ALA A 1 93 ? 0.302 -4.532 -5.235 1.00 75.31 93 ALA A CA 1
ATOM 762 C C . ALA A 1 93 ? 0.210 -4.601 -3.701 1.00 75.31 93 ALA A C 1
ATOM 764 O O . ALA A 1 93 ? -0.837 -4.927 -3.148 1.00 75.31 93 ALA A O 1
ATOM 765 N N . LEU A 1 94 ? 1.287 -4.255 -2.996 1.00 73.19 94 LEU A N 1
ATOM 766 C CA . LEU A 1 94 ? 1.300 -4.259 -1.534 1.00 73.19 94 LEU A CA 1
ATOM 767 C C . LEU A 1 94 ? 0.552 -3.059 -0.934 1.00 73.19 94 LEU A C 1
ATOM 769 O O . LEU A 1 94 ? -0.144 -3.235 0.063 1.00 73.19 94 LEU A O 1
ATOM 773 N N . ASP A 1 95 ? 0.623 -1.873 -1.548 1.00 72.94 95 ASP A N 1
ATOM 774 C CA . ASP A 1 95 ? -0.171 -0.689 -1.161 1.00 72.94 95 ASP A CA 1
ATOM 775 C C . ASP A 1 95 ? -1.679 -0.964 -1.352 1.00 72.94 95 ASP A C 1
ATOM 777 O O . ASP A 1 95 ? -2.484 -0.758 -0.444 1.00 72.94 95 ASP A O 1
ATOM 781 N N . THR A 1 96 ? -2.072 -1.557 -2.486 1.00 75.06 96 THR A N 1
ATOM 782 C CA . THR A 1 96 ? -3.472 -1.964 -2.731 1.00 75.06 96 THR A CA 1
ATOM 783 C C . THR A 1 96 ? -3.938 -3.072 -1.782 1.00 75.06 96 THR A C 1
ATOM 785 O O . THR A 1 96 ? -5.057 -2.998 -1.273 1.00 75.06 96 THR A O 1
ATOM 788 N N . ALA A 1 97 ? -3.084 -4.050 -1.461 1.00 75.75 97 ALA A N 1
ATOM 789 C CA . ALA A 1 97 ? -3.388 -5.076 -0.463 1.00 75.75 97 ALA A CA 1
ATOM 790 C C . ALA A 1 97 ? -3.595 -4.480 0.941 1.00 75.75 97 ALA A C 1
ATOM 792 O O . ALA A 1 97 ? -4.519 -4.891 1.637 1.00 75.75 97 ALA A O 1
ATOM 793 N N . GLN A 1 98 ? -2.806 -3.475 1.343 1.00 73.62 98 GLN A N 1
ATOM 794 C CA . GLN A 1 98 ? -3.006 -2.762 2.614 1.00 73.62 98 GLN A CA 1
ATOM 795 C C . GLN A 1 98 ? -4.375 -2.094 2.686 1.00 73.62 98 GLN A C 1
ATOM 797 O O . GLN A 1 98 ? -5.079 -2.238 3.688 1.00 73.62 98 GLN A O 1
ATOM 802 N N . VAL A 1 99 ? -4.767 -1.387 1.619 1.00 73.44 99 VAL A N 1
ATOM 803 C CA . VAL A 1 99 ? -6.103 -0.776 1.531 1.00 73.44 99 VAL A CA 1
ATOM 804 C C . VAL A 1 99 ? -7.175 -1.847 1.635 1.00 73.44 99 VAL A C 1
ATOM 806 O O . VAL A 1 99 ? -8.121 -1.683 2.399 1.00 73.44 99 VAL A O 1
ATOM 809 N N . MET A 1 100 ? -7.005 -2.959 0.918 1.00 73.56 100 MET A N 1
ATOM 810 C CA . MET A 1 100 ? -7.968 -4.052 0.924 1.00 73.56 100 MET A CA 1
ATOM 811 C C . MET A 1 100 ? -8.115 -4.689 2.306 1.00 73.56 100 MET A C 1
ATOM 813 O O . MET A 1 100 ? -9.242 -4.940 2.719 1.00 73.56 100 MET A O 1
ATOM 817 N N . THR A 1 101 ? -7.029 -4.901 3.053 1.00 72.12 101 THR A N 1
ATOM 818 C CA . THR A 1 101 ? -7.124 -5.486 4.397 1.00 72.12 101 THR A CA 1
ATOM 819 C C . THR A 1 101 ? -7.799 -4.547 5.392 1.00 72.12 101 THR A C 1
ATOM 821 O O . THR A 1 101 ? -8.671 -4.993 6.138 1.00 72.12 101 THR A O 1
ATOM 824 N N . LYS A 1 102 ? -7.468 -3.246 5.378 1.00 71.69 102 LYS A N 1
ATOM 825 C CA . LYS A 1 102 ? -8.189 -2.252 6.197 1.00 71.69 102 LYS A CA 1
ATOM 826 C C . LYS A 1 102 ? -9.679 -2.232 5.864 1.00 71.69 102 LYS A C 1
ATOM 828 O O . LYS A 1 102 ? -10.519 -2.140 6.754 1.00 71.69 102 LYS A O 1
ATOM 833 N N . TYR A 1 103 ? -9.995 -2.358 4.580 1.00 70.38 103 TYR A N 1
ATOM 834 C CA . TYR A 1 103 ? -11.360 -2.330 4.085 1.00 70.38 103 TYR A CA 1
ATOM 835 C C . TYR A 1 103 ? -12.161 -3.586 4.460 1.00 70.38 103 TYR A C 1
ATOM 837 O O . TYR A 1 103 ? -13.285 -3.484 4.945 1.00 70.38 103 TYR A O 1
ATOM 845 N N . LEU A 1 104 ? -11.569 -4.772 4.285 1.00 67.50 104 LEU A N 1
ATOM 846 C CA . LEU A 1 104 ? -12.141 -6.051 4.713 1.00 67.50 104 LEU A CA 1
ATOM 847 C C . LEU A 1 104 ? -12.416 -6.057 6.214 1.00 67.50 104 LEU A C 1
ATOM 849 O O . LEU A 1 104 ? -13.478 -6.508 6.628 1.00 67.50 104 LEU A O 1
ATOM 853 N N . ALA A 1 105 ? -11.495 -5.520 7.016 1.00 69.44 105 ALA A N 1
ATOM 854 C CA . ALA A 1 105 ? -11.702 -5.388 8.449 1.00 69.44 105 ALA A CA 1
ATOM 855 C C . ALA A 1 105 ? -12.916 -4.499 8.761 1.00 69.44 105 ALA A C 1
ATOM 857 O O . ALA A 1 105 ? -13.832 -4.943 9.439 1.00 69.44 105 ALA A O 1
ATOM 858 N N . HIS A 1 106 ? -13.007 -3.296 8.195 1.00 68.44 106 HIS A N 1
ATOM 859 C CA . HIS A 1 106 ? -14.175 -2.437 8.422 1.00 68.44 106 HIS A CA 1
ATOM 860 C C . HIS A 1 106 ? -15.505 -3.047 7.952 1.00 68.44 106 HIS A C 1
ATOM 862 O O . HIS A 1 106 ? -16.528 -2.860 8.604 1.00 68.44 106 HIS A O 1
ATOM 868 N N . LEU A 1 107 ? -15.510 -3.800 6.849 1.00 65.12 107 LEU A N 1
ATOM 869 C CA . LEU A 1 107 ? -16.717 -4.483 6.381 1.00 65.12 107 LEU A CA 1
ATOM 870 C C . LEU A 1 107 ? -17.140 -5.613 7.332 1.00 65.12 107 LEU A C 1
ATOM 872 O O . LEU A 1 107 ? -18.330 -5.790 7.580 1.00 65.12 107 LEU A O 1
ATOM 876 N N . LEU A 1 108 ? -16.175 -6.364 7.870 1.00 65.25 108 LEU A N 1
ATOM 877 C CA . LEU A 1 108 ? -16.434 -7.393 8.878 1.00 65.25 108 LEU A CA 1
ATOM 878 C C . LEU A 1 108 ? -16.967 -6.780 10.179 1.00 65.25 108 LEU A C 1
ATOM 880 O O . LEU A 1 108 ? -17.867 -7.357 10.782 1.00 65.25 108 LEU A O 1
ATOM 884 N N . ASP A 1 109 ? -16.463 -5.607 10.572 1.00 68.00 109 ASP A N 1
ATOM 885 C CA . ASP A 1 109 ? -16.947 -4.857 11.739 1.00 68.00 109 ASP A CA 1
ATOM 886 C C . ASP A 1 109 ? -18.409 -4.410 11.578 1.00 68.00 109 ASP A C 1
ATOM 888 O O . ASP A 1 109 ? -19.201 -4.479 12.515 1.00 68.00 109 ASP A O 1
ATOM 892 N N . GLN A 1 110 ? -18.789 -3.998 10.365 1.00 63.38 110 GLN A N 1
ATOM 893 C CA . GLN A 1 110 ? -20.155 -3.579 10.055 1.00 63.38 110 GLN A CA 1
ATOM 894 C C . GLN A 1 110 ? -21.120 -4.761 9.881 1.00 63.38 110 GLN A C 1
ATOM 896 O O . GLN A 1 110 ? -22.294 -4.638 10.215 1.00 63.38 110 GLN A O 1
ATOM 901 N N . TRP A 1 111 ? -20.647 -5.899 9.360 1.00 60.00 111 TRP A N 1
ATOM 902 C CA . TRP A 1 111 ? -21.453 -7.121 9.264 1.00 60.00 111 TRP A CA 1
ATOM 903 C C . TRP A 1 111 ? -21.731 -7.702 10.652 1.00 60.00 111 TRP A C 1
ATOM 905 O O . TRP A 1 111 ? -22.825 -8.200 10.918 1.00 60.00 111 TRP A O 1
ATOM 915 N N . ASN A 1 112 ? -20.742 -7.658 11.544 1.00 58.88 112 ASN A N 1
ATOM 916 C CA . ASN A 1 112 ? -20.862 -8.225 12.875 1.00 58.88 112 ASN A CA 1
ATOM 917 C C . ASN A 1 112 ? -21.452 -7.191 13.852 1.00 58.88 112 ASN A C 1
ATOM 919 O O . ASN A 1 112 ? -20.752 -6.629 14.690 1.00 58.88 112 ASN A O 1
ATOM 923 N N . GLU A 1 113 ? -22.766 -6.950 13.771 1.00 57.22 113 GLU A N 1
ATOM 924 C CA . GLU A 1 113 ? -23.497 -6.115 14.748 1.00 57.22 113 GLU A CA 1
ATOM 925 C C . GLU A 1 113 ? -23.433 -6.670 16.186 1.00 57.22 113 GLU A C 1
ATOM 927 O O . GLU A 1 113 ? -23.701 -5.950 17.148 1.00 57.22 113 GLU A O 1
ATOM 932 N N . ASN A 1 114 ? -23.009 -7.924 16.358 1.00 49.25 114 ASN A N 1
ATOM 933 C CA . ASN A 1 114 ? -22.958 -8.602 17.645 1.00 49.25 114 ASN A CA 1
ATOM 934 C C . ASN A 1 114 ? -21.572 -8.491 18.305 1.00 49.25 114 ASN A C 1
ATOM 936 O O . ASN A 1 114 ? -20.668 -9.285 18.043 1.00 49.25 114 ASN A O 1
ATOM 940 N N . GLY A 1 115 ? -21.443 -7.535 19.230 1.00 56.06 115 GLY A N 1
ATOM 941 C CA . GLY A 1 115 ? -20.446 -7.567 20.306 1.00 56.06 115 GLY A CA 1
ATOM 942 C C . GLY A 1 115 ? -19.309 -6.547 20.195 1.00 56.06 115 GLY A C 1
ATOM 943 O O . GLY A 1 115 ? -18.499 -6.572 19.268 1.00 56.06 115 GLY A O 1
ATOM 944 N N . PHE A 1 116 ? -19.194 -5.703 21.226 1.00 54.41 116 PHE A N 1
ATOM 945 C CA . PHE A 1 116 ? -18.135 -4.698 21.423 1.00 54.41 116 PHE A CA 1
ATOM 946 C C . PHE A 1 116 ? -16.715 -5.304 21.368 1.00 54.41 116 PHE A C 1
ATOM 948 O O . PHE A 1 116 ? -15.761 -4.668 20.917 1.00 54.41 116 PHE A O 1
ATOM 955 N N . GLU A 1 117 ? -16.580 -6.572 21.766 1.00 57.78 117 GLU A N 1
ATOM 956 C CA . GLU A 1 117 ? -15.315 -7.309 21.742 1.00 57.78 117 GLU A CA 1
ATOM 957 C C . GLU A 1 117 ? -14.832 -7.656 20.328 1.00 57.78 117 GLU A C 1
ATOM 959 O O . GLU A 1 117 ? -13.634 -7.571 20.042 1.00 57.78 117 GLU A O 1
ATOM 964 N N . SER A 1 118 ? -15.750 -7.999 19.417 1.00 56.19 118 SER A N 1
ATOM 965 C CA . SER A 1 118 ? -15.401 -8.368 18.040 1.00 56.19 118 SER A CA 1
ATOM 966 C C . SER A 1 118 ? -14.886 -7.160 17.257 1.00 56.19 118 SER A C 1
ATOM 968 O O . SER A 1 118 ? -13.879 -7.261 16.552 1.00 56.19 118 SER A O 1
ATOM 970 N N . LYS A 1 119 ? -15.484 -5.985 17.495 1.00 59.78 119 LYS A N 1
ATOM 971 C CA . LYS A 1 119 ? -15.066 -4.714 16.887 1.00 59.78 119 LYS A CA 1
ATOM 972 C C . LYS A 1 119 ? -13.618 -4.360 17.202 1.00 59.78 119 LYS A C 1
ATOM 974 O O . LYS A 1 119 ? -12.826 -3.981 16.336 1.00 59.78 119 LYS A O 1
ATOM 979 N N . ARG A 1 120 ? -13.237 -4.566 18.464 1.00 61.50 120 ARG A N 1
ATOM 980 C CA . ARG A 1 120 ? -11.885 -4.297 18.958 1.00 61.50 120 ARG A CA 1
ATOM 981 C C . ARG A 1 120 ? -10.851 -5.255 18.365 1.00 61.50 120 ARG A C 1
ATOM 983 O O . ARG A 1 120 ? -9.744 -4.823 18.051 1.00 61.50 120 ARG A O 1
ATOM 990 N N . LEU A 1 121 ? -11.212 -6.526 18.162 1.00 61.78 121 LEU A N 1
ATOM 991 C CA . LEU A 1 121 ? -10.342 -7.520 17.523 1.00 61.78 121 LEU A CA 1
ATOM 992 C C . LEU A 1 121 ? -10.137 -7.237 16.033 1.00 61.78 121 LEU A C 1
ATOM 994 O O . LEU A 1 121 ? -9.018 -7.344 15.539 1.00 61.78 121 LEU A O 1
ATOM 998 N N . ILE A 1 122 ? -11.188 -6.850 15.318 1.00 64.44 122 ILE A N 1
ATOM 999 C CA . ILE A 1 122 ? -11.123 -6.577 13.880 1.00 64.44 122 ILE A CA 1
ATOM 1000 C C . ILE A 1 122 ? -10.250 -5.350 13.588 1.00 64.44 122 ILE A C 1
ATOM 1002 O O . ILE A 1 122 ? -9.342 -5.428 12.756 1.00 64.44 122 ILE A O 1
ATOM 1006 N N . ASN A 1 123 ? -10.454 -4.252 14.323 1.00 67.75 123 ASN A N 1
ATOM 1007 C CA . ASN A 1 123 ? -9.606 -3.064 14.208 1.00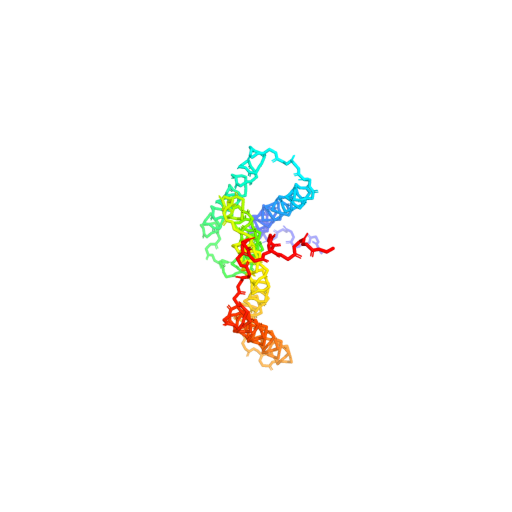 67.75 123 ASN A CA 1
ATOM 1008 C C . ASN A 1 123 ? -8.139 -3.379 14.563 1.00 67.75 123 ASN A C 1
ATOM 1010 O O . ASN A 1 123 ? -7.217 -2.957 13.867 1.00 67.75 123 ASN A O 1
ATOM 1014 N N . TYR A 1 124 ? -7.926 -4.213 15.586 1.00 65.44 124 TYR A N 1
ATOM 1015 C CA . TYR A 1 124 ? -6.600 -4.697 15.968 1.00 65.44 124 TYR A CA 1
ATOM 1016 C C . TYR A 1 124 ? -5.914 -5.488 14.841 1.00 65.44 124 TYR A C 1
ATOM 1018 O O . TYR A 1 124 ? -4.768 -5.202 14.497 1.00 65.44 124 TYR A O 1
ATOM 1026 N N . TYR A 1 125 ? -6.600 -6.443 14.205 1.00 66.25 125 TYR A N 1
ATOM 1027 C CA . TYR A 1 125 ? -6.028 -7.195 13.080 1.00 66.25 125 TYR A CA 1
ATOM 1028 C C . TYR A 1 125 ? -5.729 -6.303 11.862 1.00 66.25 125 TYR A C 1
ATOM 1030 O O . TYR A 1 125 ? -4.734 -6.531 11.168 1.00 66.25 125 TYR A O 1
ATOM 1038 N N . ALA A 1 126 ? -6.542 -5.273 11.618 1.00 68.06 126 ALA A N 1
ATOM 1039 C CA . ALA A 1 126 ? -6.348 -4.323 10.522 1.00 68.06 126 ALA A CA 1
ATOM 1040 C C . ALA A 1 126 ? -5.089 -3.461 10.699 1.00 68.06 126 ALA A C 1
ATOM 1042 O O . ALA A 1 126 ? -4.302 -3.294 9.758 1.00 68.06 126 ALA A O 1
ATOM 1043 N N . GLU A 1 127 ? -4.886 -2.931 11.907 1.00 70.06 127 GLU A N 1
ATOM 1044 C CA . GLU A 1 127 ? -3.726 -2.108 12.259 1.00 70.06 127 GLU A CA 1
ATOM 1045 C C . GLU A 1 127 ? -2.433 -2.920 12.112 1.00 70.06 127 GLU A C 1
ATOM 1047 O O . GLU A 1 127 ? -1.504 -2.514 11.407 1.00 70.06 127 GLU A O 1
ATOM 1052 N N . ILE A 1 128 ? -2.443 -4.149 12.638 1.00 69.00 128 ILE A N 1
ATOM 1053 C CA . ILE A 1 128 ? -1.325 -5.090 12.526 1.00 69.00 128 ILE A CA 1
ATOM 1054 C C . ILE A 1 128 ? -1.020 -5.422 11.080 1.00 69.00 128 ILE A C 1
ATOM 1056 O O . ILE A 1 128 ? 0.137 -5.364 10.663 1.00 69.00 128 ILE A O 1
ATOM 1060 N N . SER A 1 129 ? -2.040 -5.785 10.304 1.00 70.94 129 SER A N 1
ATOM 1061 C CA . SER A 1 129 ? -1.818 -6.163 8.915 1.00 70.94 129 SER A CA 1
ATOM 1062 C C . SER A 1 129 ? -1.241 -5.004 8.117 1.00 70.94 129 SER A C 1
ATOM 1064 O O . SER A 1 129 ? -0.396 -5.240 7.259 1.00 70.94 129 SER A O 1
ATOM 1066 N N . THR A 1 130 ? -1.669 -3.772 8.386 1.00 70.06 130 THR A N 1
ATOM 1067 C CA . THR A 1 130 ? -1.143 -2.591 7.696 1.00 70.06 130 THR A CA 1
ATOM 1068 C C . THR A 1 130 ? 0.335 -2.404 8.008 1.00 70.06 130 THR A C 1
ATOM 1070 O O . THR A 1 130 ? 1.151 -2.314 7.093 1.00 70.06 130 THR A O 1
ATOM 1073 N N . ASP A 1 131 ? 0.696 -2.411 9.289 1.00 73.06 131 ASP A N 1
ATOM 1074 C CA . ASP A 1 131 ? 2.079 -2.246 9.730 1.00 73.06 131 ASP A CA 1
ATOM 1075 C C . ASP A 1 131 ? 3.000 -3.346 9.187 1.00 73.06 131 ASP A C 1
ATOM 1077 O O . ASP A 1 131 ? 4.085 -3.069 8.668 1.00 73.06 131 ASP A O 1
ATOM 1081 N N . VAL A 1 132 ? 2.555 -4.602 9.261 1.00 75.25 132 VAL A N 1
ATOM 1082 C CA . VAL A 1 132 ? 3.300 -5.758 8.747 1.00 75.25 132 VAL A CA 1
ATOM 1083 C C . VAL A 1 132 ? 3.459 -5.671 7.230 1.00 75.25 132 VAL A C 1
ATOM 1085 O O . VAL A 1 132 ? 4.551 -5.926 6.725 1.00 75.25 132 VAL A O 1
ATOM 1088 N N . LEU A 1 133 ? 2.417 -5.271 6.496 1.00 77.62 133 LEU A N 1
ATOM 1089 C CA . LEU A 1 133 ? 2.490 -5.094 5.046 1.00 77.62 133 LEU A CA 1
ATOM 1090 C C . LEU A 1 133 ? 3.432 -3.948 4.651 1.00 77.62 133 LEU A C 1
ATOM 1092 O O . LEU A 1 133 ? 4.126 -4.079 3.646 1.00 77.62 133 LEU A O 1
ATOM 1096 N N . ILE A 1 134 ? 3.493 -2.844 5.407 1.00 76.62 134 ILE A N 1
ATOM 1097 C CA . ILE A 1 134 ? 4.410 -1.722 5.126 1.00 76.62 134 ILE A CA 1
ATOM 1098 C C . ILE A 1 134 ? 5.864 -2.163 5.322 1.00 76.62 134 ILE A C 1
ATOM 1100 O O . ILE A 1 134 ? 6.704 -1.955 4.437 1.00 76.62 134 ILE A O 1
ATOM 1104 N N . LEU A 1 135 ? 6.162 -2.807 6.456 1.00 75.62 135 LEU A N 1
ATOM 1105 C CA . LEU A 1 135 ? 7.506 -3.320 6.736 1.00 75.62 135 LEU A CA 1
ATOM 1106 C C . LEU A 1 135 ? 7.898 -4.426 5.748 1.00 75.62 135 LEU A C 1
ATOM 1108 O O . LEU A 1 135 ? 9.027 -4.439 5.260 1.00 75.62 135 LEU A O 1
ATOM 1112 N N . GLY A 1 136 ? 6.965 -5.321 5.418 1.00 77.50 136 GLY A N 1
ATOM 1113 C CA . GLY A 1 136 ? 7.162 -6.380 4.431 1.00 77.50 136 GLY A CA 1
ATOM 1114 C C . GLY A 1 136 ? 7.425 -5.833 3.029 1.00 77.50 136 GLY A C 1
ATOM 1115 O O . GLY A 1 136 ? 8.352 -6.291 2.369 1.00 77.50 136 GLY A O 1
ATOM 1116 N N . CYS A 1 137 ? 6.676 -4.813 2.600 1.00 77.00 137 CYS A N 1
ATOM 1117 C CA . CYS A 1 137 ? 6.878 -4.129 1.321 1.00 77.00 137 CYS A CA 1
ATOM 1118 C C . CYS A 1 137 ? 8.267 -3.507 1.230 1.00 77.00 137 CYS A C 1
ATOM 1120 O O . CYS A 1 137 ? 9.010 -3.781 0.290 1.00 77.00 137 CYS A O 1
ATOM 1122 N N . THR A 1 138 ? 8.648 -2.756 2.262 1.00 76.56 138 THR A N 1
ATOM 1123 C CA . THR A 1 138 ? 9.978 -2.151 2.381 1.00 76.56 138 THR A CA 1
ATOM 1124 C C . THR A 1 138 ? 11.084 -3.209 2.296 1.00 76.56 138 THR A C 1
ATOM 1126 O O . THR A 1 138 ? 12.053 -3.056 1.556 1.00 76.56 138 THR A O 1
ATOM 1129 N N . LEU A 1 139 ? 10.929 -4.325 3.012 1.00 78.56 139 LEU A N 1
ATOM 1130 C CA . LEU A 1 139 ? 11.904 -5.412 3.005 1.00 78.56 139 LEU A CA 1
ATOM 1131 C C . LEU A 1 139 ? 12.008 -6.092 1.640 1.00 78.56 139 LEU A C 1
ATOM 1133 O O . LEU A 1 139 ? 13.114 -6.344 1.163 1.00 78.56 139 LEU A O 1
ATOM 1137 N N . LEU A 1 140 ? 10.871 -6.398 1.018 1.00 76.75 140 LEU A N 1
ATOM 1138 C CA . LEU A 1 140 ? 10.830 -7.109 -0.252 1.00 76.75 140 LEU A CA 1
ATOM 1139 C C . LEU A 1 140 ? 11.407 -6.250 -1.384 1.00 76.75 140 LEU A C 1
ATOM 1141 O O . LEU A 1 140 ? 12.171 -6.770 -2.192 1.00 76.75 140 LEU A O 1
ATOM 1145 N N . GLN A 1 141 ? 11.149 -4.937 -1.375 1.00 74.06 141 GLN A N 1
ATOM 1146 C CA . GLN A 1 141 ? 11.797 -3.976 -2.274 1.00 74.06 141 GLN A CA 1
ATOM 1147 C C . GLN A 1 141 ? 13.321 -3.989 -2.113 1.00 74.06 141 GLN A C 1
ATOM 1149 O O . GLN A 1 141 ? 14.039 -4.082 -3.107 1.00 74.06 141 GLN A O 1
ATOM 1154 N N . TYR A 1 142 ? 13.832 -3.952 -0.877 1.00 77.56 142 TYR A N 1
ATOM 1155 C CA . TYR A 1 142 ? 15.277 -4.017 -0.636 1.00 77.56 142 TYR A CA 1
ATOM 1156 C C . TYR A 1 142 ? 15.888 -5.342 -1.096 1.00 77.56 142 TYR A C 1
ATOM 1158 O O . TYR A 1 142 ? 16.954 -5.344 -1.708 1.00 77.56 142 TYR A O 1
ATOM 1166 N N . LEU A 1 143 ? 15.209 -6.463 -0.846 1.00 76.25 143 LEU A N 1
ATOM 1167 C CA . LEU A 1 143 ? 15.672 -7.785 -1.263 1.00 76.25 143 LEU A CA 1
ATOM 1168 C C . LEU A 1 143 ? 15.699 -7.909 -2.792 1.00 76.25 143 LEU A C 1
ATOM 1170 O O . LEU A 1 143 ? 16.672 -8.413 -3.348 1.00 76.25 143 LEU A O 1
ATOM 1174 N N . GLN A 1 144 ? 14.673 -7.408 -3.480 1.00 73.69 144 GLN A N 1
ATOM 1175 C CA . GLN A 1 144 ? 14.630 -7.376 -4.943 1.00 73.69 144 GLN A CA 1
ATOM 1176 C C . GLN A 1 144 ? 15.708 -6.464 -5.536 1.00 73.69 144 GLN A C 1
ATOM 1178 O O . GLN A 1 144 ? 16.340 -6.834 -6.525 1.00 73.69 144 GLN A O 1
ATOM 1183 N N . LEU A 1 145 ? 15.952 -5.302 -4.926 1.00 75.50 145 LEU A N 1
ATOM 1184 C CA . LEU A 1 145 ? 17.018 -4.393 -5.347 1.00 75.50 145 LEU A CA 1
ATOM 1185 C C . LEU A 1 145 ? 18.394 -5.064 -5.219 1.00 75.50 145 LEU A C 1
ATOM 1187 O O . LEU A 1 145 ? 19.196 -5.002 -6.149 1.00 75.50 145 LEU A O 1
ATOM 1191 N N . MET A 1 146 ? 18.628 -5.761 -4.103 1.00 73.62 146 MET A N 1
ATOM 1192 C CA . MET A 1 146 ? 19.840 -6.548 -3.857 1.00 73.62 146 MET A CA 1
ATOM 1193 C C . MET A 1 146 ? 19.994 -7.686 -4.875 1.00 73.62 146 MET A C 1
ATOM 1195 O O . MET A 1 146 ? 21.076 -7.898 -5.417 1.00 73.62 146 MET A O 1
ATOM 1199 N N . TRP A 1 147 ? 18.902 -8.387 -5.193 1.00 73.38 147 TRP A N 1
ATOM 1200 C CA . TRP A 1 147 ? 18.898 -9.435 -6.216 1.00 73.38 147 TRP A CA 1
ATOM 1201 C C . TRP A 1 147 ? 19.263 -8.892 -7.604 1.00 73.38 147 TRP A C 1
ATOM 1203 O O . TRP A 1 147 ? 19.976 -9.550 -8.358 1.00 73.38 147 TRP A O 1
ATOM 1213 N N . MET A 1 148 ? 18.798 -7.686 -7.944 1.00 68.75 148 MET A N 1
ATOM 1214 C CA . MET A 1 148 ? 19.026 -7.071 -9.254 1.00 68.75 148 MET A CA 1
ATOM 1215 C C . MET A 1 148 ? 20.432 -6.471 -9.411 1.00 68.75 148 MET A C 1
ATOM 1217 O O . MET A 1 148 ? 20.984 -6.527 -10.507 1.00 68.75 148 MET A O 1
ATOM 1221 N N . HIS A 1 149 ? 21.017 -5.905 -8.351 1.00 67.12 149 HIS A N 1
ATOM 1222 C CA . HIS A 1 149 ? 22.368 -5.328 -8.402 1.00 67.12 149 HIS A CA 1
ATOM 1223 C C . HIS A 1 149 ? 23.485 -6.387 -8.417 1.00 67.12 149 HIS A C 1
ATOM 1225 O O . HIS A 1 149 ? 24.607 -6.087 -8.826 1.00 67.12 149 HIS A O 1
ATOM 1231 N N . GLY A 1 150 ? 23.188 -7.621 -7.993 1.00 64.31 150 GLY A N 1
ATOM 1232 C CA . GLY A 1 150 ? 24.210 -8.612 -7.659 1.00 64.31 150 GLY A CA 1
ATOM 1233 C C . GLY A 1 150 ? 24.964 -8.215 -6.384 1.00 64.31 150 GLY A C 1
ATOM 1234 O O . GLY A 1 150 ? 24.986 -7.047 -6.006 1.00 64.31 150 GLY A O 1
ATOM 1235 N N . ILE A 1 151 ? 25.587 -9.182 -5.702 1.00 58.22 151 ILE A N 1
ATOM 1236 C CA . ILE A 1 151 ? 26.387 -8.940 -4.484 1.00 58.22 151 ILE A CA 1
ATOM 1237 C C . ILE A 1 151 ? 27.704 -8.264 -4.894 1.00 58.22 151 ILE A C 1
ATOM 1239 O O . ILE A 1 151 ? 28.780 -8.864 -4.877 1.00 58.22 151 ILE A O 1
ATOM 1243 N N . SER A 1 152 ? 27.631 -7.022 -5.352 1.00 57.31 152 SER A N 1
ATOM 1244 C CA . SER A 1 152 ? 28.802 -6.214 -5.644 1.00 57.31 152 SER A CA 1
ATOM 1245 C C . SER A 1 152 ? 29.289 -5.627 -4.328 1.00 57.31 152 SER A C 1
ATOM 1247 O O . SER A 1 152 ? 29.063 -4.447 -4.107 1.00 57.31 152 SER A O 1
ATOM 1249 N N . PHE A 1 153 ? 29.935 -6.459 -3.490 1.00 59.12 153 PHE A N 1
ATOM 1250 C CA . PHE A 1 153 ? 30.488 -6.189 -2.146 1.00 59.12 153 PHE A CA 1
ATOM 1251 C C . PHE A 1 153 ? 30.937 -4.734 -1.912 1.00 59.12 153 PHE A C 1
ATOM 1253 O O . PHE A 1 153 ? 32.124 -4.408 -1.874 1.00 59.12 153 PHE A O 1
ATOM 1260 N N . GLY A 1 154 ? 29.964 -3.852 -1.736 1.00 71.81 154 GLY A N 1
ATOM 1261 C CA . GLY A 1 154 ? 30.143 -2.419 -1.615 1.00 71.81 154 GLY A CA 1
ATOM 1262 C C . GLY A 1 154 ? 29.503 -1.926 -0.330 1.00 71.81 154 GLY A C 1
ATOM 1263 O O . GLY A 1 154 ? 28.751 -2.631 0.342 1.00 71.81 154 GLY A O 1
ATOM 1264 N N . LEU A 1 155 ? 29.776 -0.670 0.013 1.00 73.62 155 LEU A N 1
ATOM 1265 C CA . LEU A 1 155 ? 29.217 -0.031 1.207 1.00 73.62 155 LEU A CA 1
ATOM 1266 C C . LEU A 1 155 ? 27.673 -0.044 1.193 1.00 73.62 155 LEU A C 1
ATOM 1268 O O . LEU A 1 155 ? 27.043 -0.169 2.242 1.00 73.62 155 LEU A O 1
ATOM 1272 N N . VAL A 1 156 ? 27.071 -0.001 -0.001 1.00 75.62 156 VAL A N 1
ATOM 1273 C CA . VAL A 1 156 ? 25.619 -0.074 -0.215 1.00 75.62 156 VAL A CA 1
ATOM 1274 C C . VAL A 1 156 ? 25.033 -1.404 0.270 1.00 75.62 156 VAL A C 1
ATOM 1276 O O . VAL A 1 156 ? 24.029 -1.375 0.976 1.00 75.62 156 VAL A O 1
ATOM 1279 N N . ASP A 1 157 ? 25.669 -2.546 -0.012 1.00 69.31 157 ASP A N 1
ATOM 1280 C CA . ASP A 1 157 ? 25.194 -3.861 0.449 1.00 69.31 157 ASP A CA 1
ATOM 1281 C C . ASP A 1 157 ? 25.245 -3.990 1.973 1.00 69.31 157 ASP A C 1
ATOM 1283 O O . ASP A 1 157 ? 24.330 -4.541 2.582 1.00 69.31 157 ASP A O 1
ATOM 1287 N N . ILE A 1 158 ? 26.278 -3.434 2.618 1.00 77.69 158 ILE A N 1
ATOM 1288 C CA . ILE A 1 158 ? 26.399 -3.439 4.084 1.00 77.69 158 ILE A CA 1
ATOM 1289 C C . ILE A 1 158 ? 25.273 -2.610 4.713 1.00 77.69 158 ILE A C 1
ATOM 1291 O O . ILE A 1 158 ? 24.614 -3.065 5.650 1.00 77.69 158 ILE A O 1
ATOM 1295 N N . VAL A 1 159 ? 25.020 -1.407 4.186 1.00 80.50 159 VAL A N 1
ATOM 1296 C CA . VAL A 1 159 ? 23.929 -0.535 4.651 1.00 80.50 159 VAL A CA 1
ATOM 1297 C C . VAL A 1 159 ? 22.566 -1.179 4.396 1.00 80.50 159 VAL A C 1
ATOM 1299 O O . VAL A 1 159 ? 21.693 -1.131 5.263 1.00 80.50 159 VAL A O 1
ATOM 1302 N N . LEU A 1 160 ? 22.382 -1.826 3.244 1.00 73.88 160 LEU A N 1
ATOM 1303 C CA . LEU A 1 160 ? 21.149 -2.522 2.890 1.00 73.88 160 LEU A CA 1
ATOM 1304 C C . LEU A 1 160 ? 20.916 -3.733 3.799 1.00 73.88 160 LEU A C 1
ATOM 1306 O O . LEU A 1 160 ? 19.822 -3.889 4.336 1.00 73.88 160 LEU A O 1
ATOM 1310 N N . PHE A 1 161 ? 21.952 -4.526 4.075 1.00 75.38 161 PHE A N 1
ATOM 1311 C CA . PHE A 1 161 ? 21.888 -5.642 5.015 1.00 75.38 161 PHE A CA 1
ATOM 1312 C C . PHE A 1 161 ? 21.557 -5.177 6.440 1.00 75.38 161 PHE A C 1
ATOM 1314 O O . PHE A 1 161 ? 20.707 -5.776 7.108 1.00 75.38 161 PHE A O 1
ATOM 1321 N N . LEU A 1 162 ? 22.168 -4.079 6.906 1.00 78.81 162 LEU A N 1
ATOM 1322 C CA . LEU A 1 162 ? 21.819 -3.476 8.195 1.00 78.81 162 LEU A CA 1
ATOM 1323 C C . LEU A 1 162 ? 20.365 -2.994 8.226 1.00 78.81 162 LEU A C 1
ATOM 1325 O O . LEU A 1 162 ? 19.676 -3.236 9.217 1.00 78.81 162 LEU A O 1
ATOM 1329 N N . ASN A 1 163 ? 19.886 -2.353 7.158 1.00 79.69 163 ASN A N 1
ATOM 1330 C CA . ASN A 1 163 ? 18.502 -1.891 7.060 1.00 79.69 163 ASN A CA 1
ATOM 1331 C C . ASN A 1 163 ? 17.513 -3.055 7.053 1.00 79.69 163 ASN A C 1
ATOM 1333 O O . ASN A 1 163 ? 16.554 -3.031 7.819 1.00 79.69 163 ASN A O 1
ATOM 1337 N N . VAL A 1 164 ? 17.769 -4.115 6.284 1.00 75.81 164 VAL A N 1
ATOM 1338 C CA . VAL A 1 164 ? 16.937 -5.327 6.288 1.00 75.81 164 VAL A CA 1
ATOM 1339 C C . VAL A 1 164 ? 16.898 -5.944 7.684 1.00 75.81 164 VAL A C 1
ATOM 1341 O O . VAL A 1 164 ? 15.821 -6.255 8.191 1.00 75.81 164 VAL A O 1
ATOM 1344 N N . ARG A 1 165 ? 18.048 -6.060 8.361 1.00 77.50 165 ARG A N 1
ATOM 1345 C CA . ARG A 1 165 ? 18.109 -6.595 9.728 1.00 77.50 165 ARG A CA 1
ATOM 1346 C C . ARG A 1 165 ? 17.389 -5.696 10.736 1.00 77.50 165 ARG A C 1
ATOM 1348 O O . ARG A 1 165 ? 16.732 -6.212 11.636 1.00 77.50 165 ARG A O 1
ATOM 1355 N N . SER A 1 166 ? 17.483 -4.376 10.584 1.00 78.75 166 SER A N 1
ATOM 1356 C CA . SER A 1 166 ? 16.767 -3.391 11.403 1.00 78.75 166 SER A CA 1
ATOM 1357 C C . SER A 1 166 ? 15.255 -3.495 11.209 1.00 78.75 166 SER A C 1
ATOM 1359 O O . SER A 1 166 ? 14.512 -3.604 12.182 1.00 78.75 166 SER A O 1
ATOM 1361 N N . VAL A 1 167 ? 14.794 -3.564 9.958 1.00 75.94 167 VAL A N 1
ATOM 1362 C CA . VAL A 1 167 ? 13.378 -3.730 9.608 1.00 75.94 167 VAL A CA 1
ATOM 1363 C C . VAL A 1 167 ? 12.848 -5.069 10.118 1.00 75.94 167 VAL A C 1
ATOM 1365 O O . VAL A 1 167 ? 11.801 -5.092 10.755 1.00 75.94 167 VAL A O 1
ATOM 1368 N N . LEU A 1 168 ? 13.587 -6.169 9.947 1.00 73.19 168 LEU A N 1
ATOM 1369 C CA . LEU A 1 168 ? 13.222 -7.478 10.502 1.00 73.19 168 LEU A CA 1
ATOM 1370 C C . LEU A 1 168 ? 13.155 -7.462 12.025 1.00 73.19 168 LEU A C 1
ATOM 1372 O O . LEU A 1 168 ? 12.237 -8.037 12.599 1.00 73.19 168 LEU A O 1
ATOM 1376 N N . LYS A 1 169 ? 14.108 -6.805 12.690 1.00 76.31 169 LYS A N 1
ATOM 1377 C CA . LYS A 1 169 ? 14.116 -6.693 14.150 1.00 76.31 169 LYS A CA 1
ATOM 1378 C C . LYS A 1 169 ? 12.953 -5.837 14.645 1.00 76.31 169 LYS A C 1
ATOM 1380 O O . LYS A 1 169 ? 12.326 -6.206 15.630 1.00 76.31 169 LYS A O 1
ATOM 1385 N N . ASN A 1 170 ? 12.626 -4.749 13.951 1.00 75.25 170 ASN A N 1
ATOM 1386 C CA . ASN A 1 170 ? 11.449 -3.933 14.243 1.00 75.25 170 ASN A CA 1
ATOM 1387 C C . ASN A 1 170 ? 10.155 -4.718 14.019 1.00 75.25 170 ASN A C 1
ATOM 1389 O O . ASN A 1 170 ? 9.291 -4.698 14.888 1.00 75.25 170 ASN A O 1
ATOM 1393 N N . LEU A 1 171 ? 10.048 -5.472 12.923 1.00 72.19 171 LEU A N 1
ATOM 1394 C CA . LEU A 1 171 ? 8.914 -6.356 12.661 1.00 72.19 171 LEU A CA 1
ATOM 1395 C C . LEU A 1 171 ? 8.783 -7.414 13.760 1.00 72.19 171 LEU A C 1
ATOM 1397 O O . LEU A 1 171 ? 7.711 -7.589 14.327 1.00 72.19 171 LEU A O 1
ATOM 1401 N N . HIS A 1 172 ? 9.886 -8.074 14.108 1.00 72.38 172 HIS A N 1
ATOM 1402 C CA . HIS A 1 172 ? 9.917 -9.112 15.130 1.00 72.38 172 HIS A CA 1
ATOM 1403 C C . HIS A 1 172 ? 9.563 -8.564 16.515 1.00 72.38 172 HIS A C 1
ATOM 1405 O O . HIS A 1 172 ? 8.726 -9.144 17.199 1.00 72.38 172 HIS A O 1
ATOM 1411 N N . ASN A 1 173 ? 10.134 -7.425 16.913 1.00 71.31 173 ASN A N 1
ATOM 14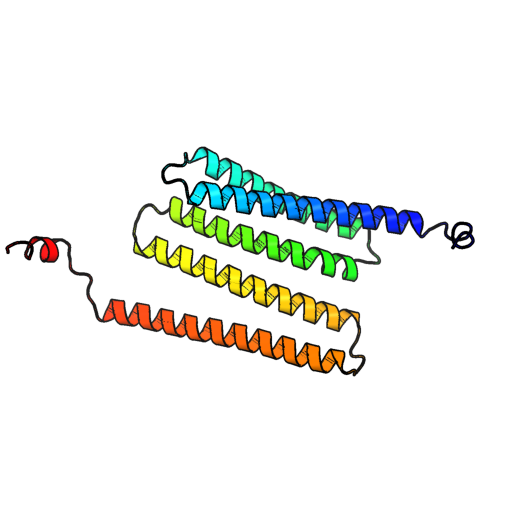12 C CA . ASN A 1 173 ? 9.814 -6.771 18.180 1.00 71.31 173 ASN A CA 1
ATOM 1413 C C . ASN A 1 173 ? 8.361 -6.296 18.213 1.00 71.31 173 ASN A C 1
ATOM 1415 O O . ASN A 1 173 ? 7.698 -6.459 19.229 1.00 71.31 173 ASN A O 1
ATOM 1419 N N . LYS A 1 174 ? 7.837 -5.754 17.112 1.00 72.00 174 LYS A N 1
ATOM 1420 C CA . LYS A 1 174 ? 6.445 -5.298 17.037 1.00 72.00 174 LYS A CA 1
ATOM 1421 C C . LYS A 1 174 ? 5.473 -6.481 17.122 1.00 72.00 174 LYS A C 1
ATOM 1423 O O . LYS A 1 174 ? 4.521 -6.423 17.895 1.00 72.00 174 LYS A O 1
ATOM 1428 N N . VAL A 1 175 ? 5.778 -7.595 16.448 1.00 70.12 175 VAL A N 1
ATOM 1429 C CA . VAL A 1 175 ? 5.044 -8.869 16.569 1.00 70.12 175 VAL A CA 1
ATOM 1430 C C . VAL A 1 175 ? 5.143 -9.444 17.988 1.00 70.12 175 VAL A C 1
ATOM 1432 O O . VAL A 1 175 ? 4.143 -9.918 18.522 1.00 70.12 175 VAL A O 1
ATOM 1435 N N . MET A 1 176 ? 6.313 -9.378 18.629 1.00 72.88 176 MET A N 1
ATOM 1436 C CA . MET A 1 176 ? 6.527 -9.863 19.997 1.00 72.88 176 MET A CA 1
ATOM 1437 C C . MET A 1 176 ? 5.738 -9.037 21.021 1.00 72.88 176 MET A C 1
ATOM 1439 O O . MET A 1 176 ? 4.952 -9.610 21.772 1.00 72.88 176 MET A O 1
ATOM 1443 N N . ILE A 1 177 ? 5.875 -7.707 20.994 1.00 67.94 177 ILE A N 1
ATOM 1444 C CA . ILE A 1 177 ? 5.141 -6.774 21.864 1.00 67.94 177 ILE A CA 1
ATOM 1445 C C . ILE A 1 177 ? 3.634 -6.973 21.691 1.00 67.94 177 ILE A C 1
ATOM 1447 O O . ILE A 1 177 ? 2.884 -6.970 22.665 1.00 67.94 177 ILE A O 1
ATOM 1451 N N . HIS A 1 178 ? 3.164 -7.193 20.464 1.00 62.50 178 HIS A N 1
ATOM 1452 C CA . HIS A 1 178 ? 1.756 -7.490 20.225 1.00 62.50 178 HIS A CA 1
ATOM 1453 C C . HIS A 1 178 ? 1.316 -8.853 20.744 1.00 62.50 178 HIS A C 1
ATOM 1455 O O . HIS A 1 178 ? 0.264 -8.940 21.371 1.00 62.50 178 HIS A O 1
ATOM 1461 N N . ARG A 1 179 ? 2.122 -9.899 20.559 1.00 65.06 179 ARG A N 1
ATOM 1462 C CA . ARG A 1 179 ? 1.850 -11.234 21.106 1.00 65.06 179 ARG A CA 1
ATOM 1463 C C . ARG A 1 179 ? 1.842 -11.240 22.639 1.00 65.06 179 ARG A C 1
ATOM 1465 O O . ARG A 1 179 ? 1.141 -12.044 23.254 1.00 65.06 179 ARG A O 1
ATOM 1472 N N . GLU A 1 180 ? 2.627 -10.374 23.268 1.00 66.38 180 GLU A N 1
ATOM 1473 C CA . GLU A 1 180 ? 2.623 -10.165 24.717 1.00 66.38 180 GLU A CA 1
ATOM 1474 C C . GLU A 1 180 ? 1.406 -9.365 25.178 1.00 66.38 180 GLU A C 1
ATOM 1476 O O . GLU A 1 180 ? 0.750 -9.775 26.132 1.00 66.38 180 GLU A O 1
ATOM 1481 N N . ARG A 1 181 ? 1.017 -8.307 24.454 1.00 58.91 181 ARG A N 1
ATOM 1482 C CA . ARG A 1 181 ? -0.235 -7.575 24.712 1.00 58.91 181 ARG A CA 1
ATOM 1483 C C . ARG A 1 181 ? -1.473 -8.459 24.561 1.00 58.91 181 ARG A C 1
ATOM 1485 O O . ARG A 1 181 ? -2.380 -8.352 25.376 1.00 58.91 181 ARG A O 1
ATOM 1492 N N . TRP A 1 182 ? -1.492 -9.372 23.589 1.00 61.59 182 TRP A N 1
ATOM 1493 C CA . TRP A 1 182 ? -2.586 -10.333 23.415 1.00 61.59 182 TRP A CA 1
ATOM 1494 C C . TRP A 1 182 ? -2.680 -11.307 24.596 1.00 61.59 182 TRP A C 1
ATOM 1496 O O . TRP A 1 182 ? -3.760 -11.530 25.139 1.00 61.59 182 TRP A O 1
ATOM 1506 N N . ARG A 1 183 ? -1.531 -11.809 25.072 1.00 61.28 183 ARG A N 1
ATOM 1507 C CA . ARG A 1 183 ? -1.468 -12.612 26.302 1.00 61.28 183 ARG A CA 1
ATOM 1508 C C . ARG A 1 183 ? -1.949 -11.829 27.520 1.00 61.28 183 ARG A C 1
ATOM 1510 O O . ARG A 1 183 ? -2.714 -12.380 28.303 1.00 61.28 183 ARG A O 1
ATOM 1517 N N . MET A 1 184 ? -1.571 -10.558 27.651 1.00 59.16 184 MET A N 1
ATOM 1518 C CA . MET A 1 184 ? -2.056 -9.704 28.738 1.00 59.16 184 MET A CA 1
ATOM 1519 C C . MET A 1 184 ? -3.564 -9.455 28.653 1.00 59.16 184 MET A C 1
ATOM 1521 O O . MET A 1 184 ? -4.226 -9.545 29.676 1.00 59.16 184 MET A O 1
ATOM 1525 N N . MET A 1 185 ? -4.138 -9.248 27.464 1.00 61.91 185 MET A N 1
ATOM 1526 C CA . MET A 1 185 ? -5.592 -9.110 27.301 1.00 61.91 185 MET A CA 1
ATOM 1527 C C . MET A 1 185 ? -6.331 -10.391 27.722 1.00 61.91 185 MET A C 1
ATOM 1529 O O . MET A 1 185 ? -7.279 -10.328 28.495 1.00 61.91 185 MET A O 1
ATOM 1533 N N . SER A 1 186 ? -5.838 -11.562 27.296 1.00 59.72 186 SER A N 1
ATOM 1534 C CA . SER A 1 186 ? -6.399 -12.861 27.701 1.00 59.72 186 SER A CA 1
ATOM 1535 C C . SER A 1 186 ? -6.215 -13.170 29.192 1.00 59.72 186 SER A C 1
ATOM 1537 O O . SER A 1 186 ? -6.980 -13.936 29.770 1.00 59.72 186 SER A O 1
ATOM 1539 N N . TYR A 1 187 ? -5.191 -12.583 29.816 1.00 59.91 187 TYR A N 1
ATOM 1540 C CA . TYR A 1 187 ? -4.916 -12.704 31.242 1.00 59.91 187 TYR A CA 1
ATOM 1541 C C . TYR A 1 187 ? -5.840 -11.791 32.058 1.00 59.91 187 TYR A C 1
ATOM 1543 O O . TYR A 1 187 ? -6.449 -12.251 33.016 1.00 59.91 187 TYR A O 1
ATOM 1551 N N . VAL A 1 188 ? -6.026 -10.540 31.622 1.00 62.16 188 VAL A N 1
ATOM 1552 C CA . VAL A 1 188 ? -6.976 -9.587 32.217 1.00 62.16 188 VAL A CA 1
ATOM 1553 C C . VAL A 1 188 ? -8.400 -10.135 32.146 1.00 62.16 188 VAL A C 1
ATOM 1555 O O . VAL A 1 188 ? -9.086 -10.128 33.156 1.00 62.16 188 VAL A O 1
ATOM 1558 N N . GLN A 1 189 ? -8.808 -10.716 31.019 1.00 60.66 189 GLN A N 1
ATOM 1559 C CA . GLN A 1 189 ? -10.155 -11.278 30.859 1.00 60.66 189 GLN A CA 1
ATOM 1560 C C . GLN A 1 189 ? -10.373 -12.619 31.577 1.00 60.66 189 GLN A C 1
ATOM 1562 O O . GLN A 1 189 ? -11.500 -13.034 31.806 1.00 60.66 189 GLN A O 1
ATOM 1567 N N . ARG A 1 190 ? -9.295 -13.315 31.959 1.00 58.00 190 ARG A N 1
ATOM 1568 C CA . ARG A 1 190 ? -9.376 -14.459 32.882 1.00 58.00 190 ARG A CA 1
ATOM 1569 C C . ARG A 1 190 ? -9.407 -14.039 34.347 1.00 58.00 190 ARG A C 1
ATOM 1571 O O . ARG A 1 190 ? -9.862 -14.821 35.173 1.00 58.00 190 ARG A O 1
ATOM 1578 N N . GLN A 1 191 ? -8.859 -12.869 34.668 1.00 61.19 191 GLN A N 1
ATOM 1579 C CA . GLN A 1 191 ? -8.729 -12.385 36.040 1.00 61.19 191 GLN A CA 1
ATOM 1580 C C . GLN A 1 191 ? -9.875 -11.450 36.453 1.00 61.19 191 GLN A C 1
ATOM 1582 O O . GLN A 1 191 ? -10.182 -11.375 37.638 1.00 61.19 191 GLN A O 1
ATOM 1587 N N . TYR A 1 192 ? -10.533 -10.801 35.491 1.00 55.19 192 TYR A N 1
ATOM 1588 C CA . TYR A 1 192 ? -11.767 -10.043 35.670 1.00 55.19 192 TYR A CA 1
ATOM 1589 C C . TYR A 1 192 ? -12.898 -10.790 34.954 1.00 55.19 192 TYR A C 1
ATOM 1591 O O . TYR A 1 192 ? -12.926 -10.841 33.727 1.00 55.19 192 TYR A O 1
ATOM 1599 N N . ILE A 1 193 ? -13.787 -11.418 35.729 1.00 56.56 193 ILE A N 1
ATOM 1600 C CA . ILE A 1 193 ? -15.101 -11.864 35.249 1.00 56.56 193 ILE A CA 1
ATOM 1601 C C . ILE A 1 193 ? -15.862 -10.592 34.860 1.00 56.56 193 ILE A C 1
ATOM 1603 O O . ILE A 1 193 ? -15.922 -9.666 35.667 1.00 56.56 193 ILE A O 1
ATOM 1607 N N . ASP A 1 194 ? -16.371 -10.519 33.627 1.00 59.88 194 ASP A N 1
ATOM 1608 C CA . ASP A 1 194 ? -17.283 -9.442 33.229 1.00 59.88 194 ASP A CA 1
ATOM 1609 C C . ASP A 1 194 ? -18.449 -9.415 34.224 1.00 59.88 194 ASP A C 1
ATOM 1611 O O . ASP A 1 194 ? -19.126 -10.430 34.400 1.00 59.88 194 ASP A O 1
ATOM 1615 N N . ALA A 1 195 ? -18.650 -8.275 34.893 1.00 58.12 195 ALA A N 1
ATOM 1616 C CA . ALA A 1 195 ? -19.789 -8.074 35.778 1.00 58.12 195 ALA A CA 1
ATOM 1617 C C . ALA A 1 195 ? -21.068 -8.271 34.959 1.00 58.12 195 ALA A C 1
ATOM 1619 O O . ALA A 1 195 ? -21.273 -7.637 33.917 1.00 58.12 195 ALA A O 1
ATOM 1620 N N . THR A 1 196 ? -21.900 -9.206 35.400 1.00 54.47 196 THR A N 1
ATOM 1621 C CA . THR A 1 196 ? -23.157 -9.527 34.720 1.00 54.47 196 THR A CA 1
ATOM 1622 C C . THR A 1 196 ? -24.074 -8.302 34.811 1.00 54.47 196 THR A C 1
ATOM 1624 O O . THR A 1 196 ? -24.014 -7.577 35.801 1.00 54.47 196 THR A O 1
ATOM 1627 N N . GLN A 1 197 ? -24.942 -8.052 33.820 1.00 53.41 197 GLN A N 1
ATOM 1628 C CA . GLN A 1 197 ? -25.880 -6.912 33.875 1.00 53.41 197 GLN A CA 1
ATOM 1629 C C . GLN A 1 197 ? -26.714 -6.879 35.172 1.00 53.41 197 GLN A C 1
ATOM 1631 O O . GLN A 1 197 ? -27.080 -5.802 35.614 1.00 53.41 197 GLN A O 1
ATOM 1636 N N . GLU A 1 198 ? -26.937 -8.031 35.812 1.00 54.38 198 GLU A N 1
ATOM 1637 C CA . GLU A 1 198 ? -27.610 -8.157 37.114 1.00 54.38 198 GLU A CA 1
ATOM 1638 C C . GLU A 1 198 ? -26.808 -7.597 38.308 1.00 54.38 198 GLU A C 1
ATOM 1640 O O . GLU A 1 198 ? -27.416 -7.154 39.272 1.00 54.38 198 GLU A O 1
ATOM 1645 N N . GLU A 1 199 ? -25.468 -7.590 38.270 1.00 55.94 199 GLU A N 1
ATOM 1646 C CA . GLU A 1 199 ? -24.629 -6.994 39.330 1.00 55.94 199 GLU A CA 1
ATOM 1647 C C . GLU A 1 199 ? -24.474 -5.476 39.156 1.00 55.94 199 GLU A C 1
ATOM 1649 O O . GLU A 1 199 ? -24.297 -4.768 40.140 1.00 55.94 199 GLU A O 1
ATOM 1654 N N . LEU A 1 200 ? -24.573 -4.974 37.919 1.00 57.06 200 LEU A N 1
ATOM 1655 C CA . LEU A 1 200 ? -24.578 -3.535 37.620 1.00 57.06 200 LEU A CA 1
ATOM 1656 C C . LEU A 1 200 ? -25.908 -2.864 38.000 1.00 57.06 200 LEU A C 1
ATOM 1658 O O . LEU A 1 200 ? -25.891 -1.713 38.414 1.00 57.06 200 LEU A O 1
ATOM 1662 N N . ASP A 1 201 ? -27.033 -3.578 37.884 1.00 58.69 201 ASP A N 1
ATOM 1663 C CA . ASP A 1 201 ? -28.367 -3.097 38.294 1.00 58.69 201 ASP A CA 1
ATOM 1664 C C . ASP A 1 201 ? -28.587 -3.198 39.819 1.00 58.69 201 ASP A C 1
ATOM 1666 O O . ASP A 1 201 ? -29.474 -2.550 40.365 1.00 58.69 201 ASP A O 1
ATOM 1670 N N . ALA A 1 202 ? -27.795 -4.022 40.518 1.00 60.25 202 ALA A N 1
ATOM 1671 C CA . ALA A 1 202 ? -27.886 -4.217 41.968 1.00 60.25 202 ALA A CA 1
ATOM 1672 C C . ALA A 1 202 ? -27.068 -3.202 42.792 1.00 60.25 202 ALA A C 1
ATOM 1674 O O . ALA A 1 202 ? -27.226 -3.166 44.010 1.00 60.25 202 ALA A O 1
ATOM 1675 N N . ASP A 1 203 ? -26.206 -2.408 42.146 1.00 54.06 203 ASP A N 1
ATOM 1676 C CA . ASP A 1 203 ? -25.324 -1.410 42.780 1.00 54.06 203 ASP A CA 1
ATOM 1677 C C . ASP A 1 203 ? -25.676 0.036 42.351 1.00 54.06 203 ASP A C 1
ATOM 1679 O O . ASP A 1 203 ? -24.925 0.963 42.636 1.00 54.06 203 ASP A O 1
ATOM 1683 N N . ASP A 1 204 ? -26.822 0.243 41.679 1.00 52.34 204 ASP A N 1
ATOM 1684 C CA . ASP A 1 204 ? -27.391 1.574 41.352 1.00 52.34 204 ASP A CA 1
ATOM 1685 C C . ASP A 1 204 ? -28.304 2.116 42.482 1.00 52.34 204 ASP A C 1
ATOM 1687 O O . ASP A 1 204 ? -29.135 2.997 42.268 1.00 52.34 204 ASP A O 1
ATOM 1691 N N . ASP A 1 205 ? -28.150 1.578 43.699 1.00 56.62 205 ASP A N 1
ATOM 1692 C CA . ASP A 1 205 ? -28.792 2.042 44.935 1.00 56.62 205 ASP A CA 1
ATOM 1693 C C . ASP A 1 205 ? -27.762 2.798 45.813 1.00 56.62 205 ASP A C 1
ATOM 1695 O O . ASP A 1 205 ? -27.324 2.284 46.842 1.00 56.62 205 ASP A O 1
ATOM 1699 N N . ASP A 1 206 ? -27.355 4.009 45.398 1.00 50.19 206 ASP A N 1
ATOM 1700 C CA . ASP A 1 206 ? -26.949 5.131 46.286 1.00 50.19 206 ASP A CA 1
ATOM 1701 C C . ASP A 1 206 ? -26.804 6.481 45.541 1.00 50.19 206 ASP A C 1
ATOM 1703 O O . ASP A 1 206 ? -26.000 6.591 44.583 1.00 50.19 206 ASP A O 1
#

Foldseek 3Di:
DVVVPPPDVPVVVVVVVVVVLVVVLVVLLVVLVVLVVVVVVQVPDPDDDVVVLVVSLVVLVVSLVVLVVSLVVVCVVCVPCNLVVCLVSLLSNLSSVLSVLLSVLVVVLVVCPPDPVSNVVSNVVSVLSNLLSVLVSVLVSLVSVCVVVDPPVDPVVVVSVVVNVVSVVVNVVVVVVVVVVVVVVVVVCVVDPPDDVVNVVVPPPD

Sequence (206 aa):
VIFIGAVMDPVWRHILRLSLWIGVLGFLRIFSLLCRDRFENLSTIAYAPPNAYYKITTLLFAIFALNILWYIGSMFLFPNSITFLTLEFLPVALDTAQVMTKYLAHLLDQWNENGFESKRLINYYAEISTDVLILGCTLLQYLQLMWMHGISFGLVDIVLFLNVRSVLKNLHNKVMIHRERWRMMSYVQRQYIDATQEELDADDDD

Radius of gyration: 24.25 Å; chains: 1; bounding box: 59×30×82 Å

pLDDT: mean 70.07, std 9.41, range [43.56, 87.75]

Organism: NCBI:txid1712513